Protein AF-A0A7D3WXT7-F1 (afdb_monomer_lite)

Radius of gyration: 30.44 Å; chains: 1; bounding box: 78×45×79 Å

pLDDT: mean 75.41, std 23.09, range [29.83, 97.62]

Secondary structure (DSSP, 8-state):
-EEEEEEEEEEEEEE--HHHHHH-GGGGTT-SEEEEEEEEEEEEEE--S-SSS--SEEEEEEEEEEEEE-SSS-PPPEEEEEEEEEEEEEEETTEEEEEEEEEEEEES-SS--GGG-B-BTTTB--TTS-TT--BSSEEEEEEEEEEE------TTHHHHHHHHT-S-TTSS-----PPP---------S-S---------S--SS------

Foldseek 3Di:
DDKDKDKDKDKDKDAADPVVCVVPCLLVDNDRIWIKIKIKIKIKDDPFPDDPDGQFDKIKIKMKMWIATDDPDGQWTKIKIKIKIKGWDDPDPQKIKIKIKIKIAIGRHPDARNNRQQEELDPNDDPPDHHRDDGHRIDMDMDIDMDGPPDDPPPVVVVVVVVVVPPPPVVVPPDPPDDDDDDDDDDDDDDDDDDDDDDPDDDDDPDDDDDD

Sequence (212 aa):
MQLVSALDLSYHREQISDLIYGLNPDYLLGLQQRQYLEASLITTHNQRNTFAYPLTGQFLQGALTFRQFVGAERSPSYATLRLHYSRYLSLGHGLYYAIGVGAQTRLFAPELAYADARGLGYTVLVRGYDYYVAEGRYSGLVQQGLSLRAWAPPRSVSRLLAILRLIPSRWLCISMLLPMPGSLAAACTGPSRCPISFPTSCWRRWAWAYIL

Structure (mmCIF, N/CA/C/O backbone):
data_AF-A0A7D3WXT7-F1
#
_entry.id   AF-A0A7D3WXT7-F1
#
loop_
_atom_site.group_PDB
_atom_site.id
_atom_site.type_symbol
_atom_site.label_atom_id
_atom_site.label_alt_id
_atom_site.label_comp_id
_atom_site.label_asym_id
_atom_site.label_entity_id
_atom_site.label_seq_id
_atom_site.pdbx_PDB_ins_code
_atom_site.Cartn_x
_atom_site.Cartn_y
_atom_site.Cartn_z
_atom_site.occupancy
_atom_site.B_iso_or_equiv
_atom_site.auth_seq_id
_atom_site.auth_comp_id
_atom_site.auth_asym_id
_atom_site.auth_atom_id
_atom_site.pdbx_PDB_model_num
ATOM 1 N N . MET A 1 1 ? 4.160 12.837 -20.495 1.00 78.00 1 MET A N 1
ATOM 2 C CA . MET A 1 1 ? 4.369 12.569 -19.054 1.00 78.00 1 MET A CA 1
ATOM 3 C C . MET A 1 1 ? 3.055 12.864 -18.363 1.00 78.00 1 MET A C 1
ATOM 5 O O . MET A 1 1 ? 2.476 13.893 -18.681 1.00 78.00 1 MET A O 1
ATOM 9 N N . GLN A 1 2 ? 2.555 11.968 -17.513 1.00 90.12 2 GLN A N 1
ATOM 10 C CA . GLN A 1 2 ? 1.242 12.130 -16.886 1.00 90.12 2 GLN A CA 1
ATOM 11 C C . GLN A 1 2 ? 1.392 12.112 -15.365 1.00 90.12 2 GLN A C 1
ATOM 13 O O . GLN A 1 2 ? 1.914 11.146 -14.806 1.00 90.12 2 GLN A O 1
ATOM 18 N N . LEU A 1 3 ? 0.944 13.184 -14.717 1.00 94.88 3 LEU A N 1
ATOM 19 C CA . LEU A 1 3 ? 0.773 13.264 -13.273 1.00 94.88 3 LEU A CA 1
ATOM 20 C C . LEU A 1 3 ? -0.728 13.348 -13.000 1.00 94.88 3 LEU A C 1
ATOM 22 O O . LEU A 1 3 ? -1.391 14.244 -13.513 1.00 94.88 3 LEU A O 1
ATOM 26 N N . VAL A 1 4 ? -1.255 12.400 -12.235 1.00 96.19 4 VAL A N 1
ATOM 27 C CA . VAL A 1 4 ? -2.664 12.367 -11.834 1.00 96.19 4 VAL A CA 1
ATOM 28 C C . VAL A 1 4 ? -2.724 12.280 -10.326 1.00 96.19 4 VAL A C 1
ATOM 30 O O . VAL A 1 4 ? -2.081 11.409 -9.742 1.00 96.19 4 VAL A O 1
ATOM 33 N N . SER A 1 5 ? -3.526 13.146 -9.722 1.00 96.88 5 SER A N 1
ATOM 34 C CA . SER A 1 5 ? -3.848 13.087 -8.303 1.00 96.88 5 SER A CA 1
ATOM 35 C C . SER A 1 5 ? -5.346 12.862 -8.152 1.00 96.88 5 SER A C 1
ATOM 37 O O . SER A 1 5 ? -6.137 13.531 -8.813 1.00 96.88 5 SER A O 1
ATOM 39 N N . ALA A 1 6 ? -5.725 11.916 -7.303 1.00 96.81 6 ALA A N 1
ATOM 40 C CA . ALA A 1 6 ? -7.107 11.606 -6.973 1.00 96.81 6 ALA A CA 1
ATOM 41 C C . ALA A 1 6 ? -7.291 11.715 -5.461 1.00 96.81 6 ALA A C 1
ATOM 43 O O . ALA A 1 6 ? -6.482 11.178 -4.701 1.00 96.81 6 ALA A O 1
ATOM 44 N N . LEU A 1 7 ? -8.341 12.418 -5.046 1.00 97.62 7 LEU A N 1
ATOM 45 C CA . LEU A 1 7 ? -8.771 12.505 -3.658 1.00 97.62 7 LEU A CA 1
ATOM 46 C C . LEU A 1 7 ? -10.121 11.804 -3.536 1.00 97.62 7 LEU A C 1
ATOM 48 O O . LEU A 1 7 ? -11.060 12.149 -4.248 1.00 97.62 7 LEU A O 1
ATOM 52 N N . ASP A 1 8 ? -10.184 10.823 -2.648 1.00 96.56 8 ASP A N 1
ATOM 53 C CA . ASP A 1 8 ? -11.372 10.042 -2.334 1.00 96.56 8 ASP A CA 1
ATOM 54 C C . ASP A 1 8 ? -11.743 10.252 -0.866 1.00 96.56 8 ASP A C 1
ATOM 56 O O . ASP A 1 8 ? -10.875 10.262 0.011 1.00 96.56 8 ASP A O 1
ATOM 60 N N . LEU A 1 9 ? -13.035 10.444 -0.615 1.00 97.06 9 LEU A N 1
ATOM 61 C CA . LEU A 1 9 ? -13.613 10.518 0.719 1.00 97.06 9 LEU A CA 1
ATOM 62 C C . LEU A 1 9 ? -14.738 9.498 0.783 1.00 97.06 9 LEU A C 1
ATOM 64 O O . LEU A 1 9 ? -15.717 9.593 0.042 1.00 97.06 9 LEU A O 1
ATOM 68 N N .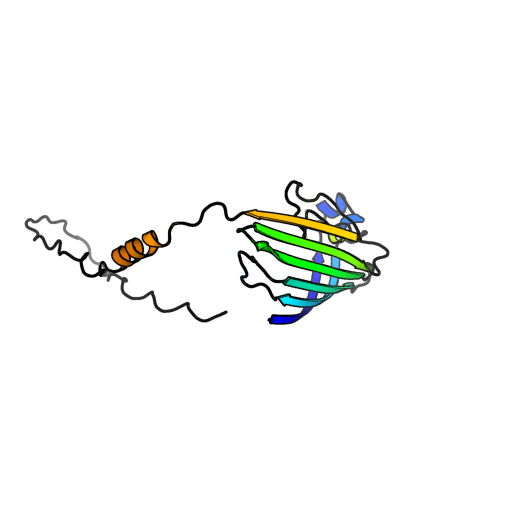 SER A 1 10 ? -14.607 8.544 1.689 1.00 96.00 10 SER A N 1
ATOM 69 C CA . SER A 1 10 ? -15.517 7.417 1.806 1.00 96.00 10 SER A CA 1
ATOM 70 C C . SER A 1 10 ? -15.915 7.191 3.262 1.00 96.00 10 SER A C 1
ATOM 72 O O . SER A 1 10 ? -15.148 7.406 4.199 1.00 96.00 10 SER A O 1
ATOM 74 N N . TYR A 1 11 ? -17.168 6.791 3.468 1.00 95.31 11 TYR A N 1
ATOM 75 C CA . TYR A 1 11 ? -17.687 6.393 4.772 1.00 95.31 11 TYR A CA 1
ATOM 76 C C . TYR A 1 11 ? -17.998 4.904 4.730 1.00 95.31 11 TYR A C 1
ATOM 78 O O . TYR A 1 11 ? -18.743 4.438 3.867 1.00 95.31 11 TYR A O 1
ATOM 86 N N . HIS A 1 12 ? -17.426 4.166 5.671 1.00 93.31 12 HIS A N 1
ATOM 87 C CA . HIS A 1 12 ? -17.543 2.721 5.742 1.00 93.31 12 HIS A CA 1
ATOM 88 C C . HIS A 1 12 ? -18.238 2.302 7.029 1.00 93.31 12 HIS A C 1
ATOM 90 O O . HIS A 1 12 ? -18.004 2.863 8.103 1.00 93.31 12 HIS A O 1
ATOM 96 N N . ARG A 1 13 ? -19.062 1.261 6.912 1.00 92.69 13 ARG A N 1
ATOM 97 C CA . ARG A 1 13 ? -19.648 0.534 8.032 1.00 92.69 13 ARG A CA 1
ATOM 98 C C . ARG A 1 13 ? -19.339 -0.942 7.846 1.00 92.69 13 ARG A C 1
ATOM 100 O O . ARG A 1 13 ? -19.740 -1.537 6.851 1.00 92.69 13 ARG A O 1
ATOM 107 N N . GLU A 1 14 ? -18.615 -1.505 8.797 1.00 91.19 14 GLU A N 1
ATOM 108 C CA . GLU A 1 14 ? -18.218 -2.905 8.819 1.00 91.19 14 GLU A CA 1
ATOM 109 C C . GLU A 1 14 ? -18.944 -3.616 9.958 1.00 91.19 14 GLU A C 1
ATOM 111 O O . GLU A 1 14 ? -19.024 -3.103 11.076 1.00 91.19 14 GLU A O 1
ATOM 116 N N . GLN A 1 15 ? -19.468 -4.802 9.667 1.00 91.62 15 GLN A N 1
ATOM 117 C CA . GLN A 1 15 ? -20.142 -5.665 10.627 1.00 91.62 15 GLN A CA 1
ATOM 118 C C . GLN A 1 15 ? -19.668 -7.097 10.419 1.00 91.62 15 GLN A C 1
ATOM 120 O O . GLN A 1 15 ? -19.528 -7.557 9.284 1.00 91.62 15 GLN A O 1
ATOM 125 N N . ILE A 1 16 ? -19.431 -7.793 11.525 1.00 91.62 16 ILE A N 1
ATOM 126 C CA . ILE A 1 16 ? -18.965 -9.174 11.536 1.00 91.62 16 ILE A CA 1
ATOM 127 C C . ILE A 1 16 ? -20.070 -10.096 12.042 1.00 91.62 16 ILE A C 1
ATOM 129 O O . ILE A 1 16 ? -20.859 -9.741 12.918 1.00 91.62 16 ILE A O 1
ATOM 133 N N . SER A 1 17 ? -20.128 -11.290 11.452 1.00 92.94 17 SER A N 1
ATOM 134 C CA . SER A 1 17 ? -21.026 -12.361 11.881 1.00 92.94 17 SER A CA 1
ATOM 135 C C . SER A 1 17 ? -20.645 -12.888 13.267 1.00 92.94 17 SER A C 1
ATOM 137 O O . SER A 1 17 ? -19.460 -13.036 13.570 1.00 92.94 17 SER A O 1
ATOM 139 N N . ASP A 1 18 ? -21.650 -13.263 14.060 1.00 92.62 18 ASP A N 1
ATOM 140 C CA . ASP A 1 18 ? -21.489 -13.837 15.402 1.00 92.62 18 ASP A CA 1
ATOM 141 C C . ASP A 1 18 ? -20.509 -15.019 15.437 1.00 92.62 18 ASP A C 1
ATOM 143 O O . ASP A 1 18 ? -19.774 -15.188 16.405 1.00 92.62 18 ASP A O 1
ATOM 147 N N . LEU A 1 19 ? -20.436 -15.810 14.358 1.00 93.44 19 LEU A N 1
ATOM 148 C CA . LEU A 1 19 ? -19.521 -16.949 14.265 1.00 93.44 19 LEU A CA 1
ATOM 149 C C . LEU A 1 19 ? -18.049 -16.515 14.276 1.00 93.44 19 LEU A C 1
ATOM 151 O O . LEU A 1 19 ? -17.238 -17.090 14.995 1.00 93.44 19 LEU A O 1
ATOM 155 N N . ILE A 1 20 ? -17.694 -15.495 13.493 1.00 89.88 20 ILE A N 1
ATOM 156 C CA . ILE A 1 20 ? -16.312 -14.999 13.434 1.00 89.88 20 ILE A CA 1
ATOM 157 C C . ILE A 1 20 ? -15.963 -14.294 14.744 1.00 89.88 20 ILE A C 1
ATOM 159 O O . ILE A 1 20 ? -14.861 -14.482 15.246 1.00 89.88 20 ILE A O 1
A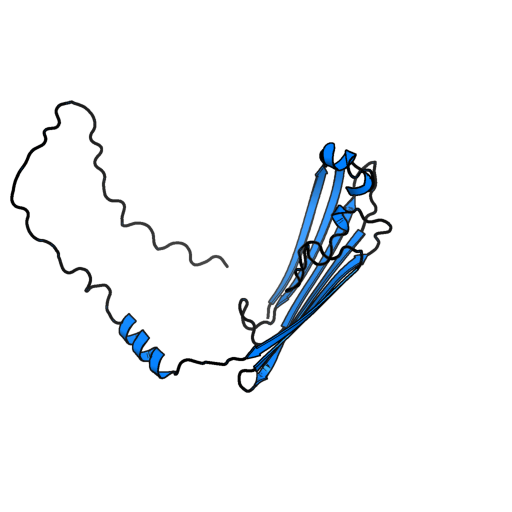TOM 163 N N . TYR A 1 21 ? -16.908 -13.544 15.317 1.00 90.56 21 TYR A N 1
ATOM 164 C CA . TYR A 1 21 ? -16.719 -12.896 16.612 1.00 90.56 21 TYR A CA 1
ATOM 165 C C . TYR A 1 21 ? -16.504 -13.916 17.741 1.00 90.56 21 TYR A C 1
ATOM 167 O O . TYR A 1 21 ? -15.605 -13.746 18.558 1.00 90.56 21 TYR A O 1
ATOM 175 N N . GLY A 1 22 ? -17.266 -15.015 17.745 1.00 91.75 22 GLY A N 1
ATOM 176 C CA . GLY A 1 22 ? -17.099 -16.101 18.712 1.00 91.75 22 GLY A CA 1
ATOM 177 C C . GLY A 1 22 ? -15.787 -16.877 18.552 1.00 91.75 22 GLY A C 1
ATOM 178 O O . GLY A 1 22 ? -15.243 -17.353 19.544 1.00 91.75 22 GLY A O 1
ATOM 179 N N . LEU A 1 23 ? -15.263 -16.998 17.326 1.00 93.69 23 LEU A N 1
ATOM 180 C CA . LEU A 1 23 ? -13.987 -17.673 17.052 1.00 93.69 23 LEU A CA 1
ATOM 181 C C . LEU A 1 23 ? -12.768 -16.784 17.324 1.00 93.69 23 LEU A C 1
ATOM 183 O O . LEU A 1 23 ? -11.743 -17.276 17.790 1.00 93.69 23 LEU A O 1
ATOM 187 N N . ASN A 1 24 ? -12.854 -15.497 16.990 1.00 90.56 24 ASN A N 1
ATOM 188 C CA . ASN A 1 24 ? -11.780 -14.533 17.178 1.00 90.56 24 ASN A CA 1
ATOM 189 C C . ASN A 1 24 ? -12.364 -13.147 17.515 1.00 90.56 24 ASN A C 1
ATOM 191 O O . ASN A 1 24 ? -12.584 -12.335 16.605 1.00 90.56 24 ASN A O 1
ATOM 195 N N . PRO A 1 25 ? -12.593 -12.849 18.807 1.00 86.19 25 PRO A N 1
ATOM 196 C CA . PRO A 1 25 ? -13.116 -11.549 19.224 1.00 86.19 25 PRO A CA 1
ATOM 197 C C . PRO A 1 25 ? -12.141 -10.402 18.906 1.00 86.19 25 PRO A C 1
ATOM 199 O O . PRO A 1 25 ? -12.565 -9.270 18.670 1.00 86.19 25 PRO A O 1
ATOM 202 N N . ASP A 1 26 ? -10.841 -10.687 18.790 1.00 86.31 26 ASP A N 1
ATOM 203 C CA . ASP A 1 26 ? -9.805 -9.696 18.480 1.00 86.31 26 ASP A CA 1
ATOM 204 C C . ASP A 1 26 ? -9.755 -9.309 16.994 1.00 86.31 26 ASP A C 1
ATOM 206 O O . ASP A 1 26 ? -8.997 -8.414 16.603 1.00 86.31 26 ASP A O 1
ATOM 210 N N . TYR A 1 27 ? -10.596 -9.912 16.143 1.00 88.94 27 TYR A N 1
ATOM 211 C CA . TYR A 1 27 ? -10.621 -9.621 14.708 1.00 88.94 27 TYR A CA 1
ATOM 212 C C . TYR A 1 27 ? -10.804 -8.119 14.410 1.00 88.94 27 TYR A C 1
ATOM 214 O O . TYR A 1 27 ? -10.141 -7.591 13.510 1.00 88.94 27 TYR A O 1
ATOM 222 N N . LEU A 1 28 ? -11.648 -7.428 15.193 1.00 88.50 28 LEU A N 1
ATOM 223 C CA . LEU A 1 28 ? -11.795 -5.962 15.213 1.00 88.50 28 LEU A CA 1
ATOM 224 C C . LEU A 1 28 ? -11.476 -5.357 16.587 1.00 88.50 28 LEU A C 1
ATOM 226 O O . LEU A 1 28 ? -12.113 -4.380 16.975 1.00 88.50 28 LEU A O 1
ATOM 230 N N . LEU A 1 29 ? -10.510 -5.913 17.323 1.00 87.31 29 LEU A N 1
ATOM 231 C CA . LEU A 1 29 ? -10.144 -5.430 18.664 1.00 87.31 29 LEU A CA 1
ATOM 232 C C . LEU A 1 29 ? -11.330 -5.473 19.653 1.00 87.31 29 LEU A C 1
ATOM 234 O O . LEU A 1 29 ? -11.604 -4.496 20.344 1.00 87.31 29 LEU A O 1
ATOM 238 N N . GLY A 1 30 ? -12.082 -6.580 19.676 1.00 85.75 30 GLY A N 1
ATOM 239 C CA . GLY A 1 30 ? -13.217 -6.780 20.585 1.00 85.75 30 GLY A CA 1
ATOM 240 C C . GLY A 1 30 ? -14.564 -6.263 20.070 1.00 85.75 30 GLY A C 1
ATOM 241 O O . GLY A 1 30 ? -15.586 -6.495 20.715 1.00 85.75 30 GLY A O 1
ATOM 242 N N . LEU A 1 31 ? -14.592 -5.620 18.896 1.00 87.12 31 LEU A N 1
ATOM 243 C CA . LEU A 1 31 ? -15.802 -5.042 18.308 1.00 87.12 31 LEU A CA 1
ATOM 244 C C . LEU A 1 31 ? -16.499 -6.000 17.339 1.00 87.12 31 LEU A C 1
ATOM 246 O O . LEU A 1 31 ? -15.866 -6.659 16.518 1.00 87.12 31 LEU A O 1
ATOM 250 N N . GLN A 1 32 ? -17.829 -6.005 17.354 1.00 89.12 32 GLN A N 1
ATOM 251 C CA . GLN A 1 32 ? -18.616 -6.716 16.340 1.00 89.12 32 GLN A CA 1
ATOM 252 C C . GLN A 1 32 ? -18.977 -5.825 15.139 1.00 89.12 32 GLN A C 1
ATOM 254 O O . GLN A 1 32 ? -19.171 -6.303 14.017 1.00 89.12 32 GLN A O 1
ATOM 259 N N . GLN A 1 33 ? -19.050 -4.515 15.365 1.00 90.25 33 GLN A N 1
ATOM 260 C CA . GLN A 1 33 ? -19.349 -3.514 14.350 1.00 90.25 33 GLN A CA 1
ATOM 261 C C . GLN A 1 33 ? -18.442 -2.302 14.525 1.00 90.25 33 GLN A C 1
ATOM 263 O O . GLN A 1 33 ? -18.142 -1.892 15.644 1.00 90.25 33 GLN A O 1
ATOM 268 N N . ARG A 1 34 ? -18.033 -1.697 13.412 1.00 90.81 34 ARG A N 1
ATOM 269 C CA . ARG A 1 34 ? -17.290 -0.438 13.418 1.00 90.81 34 ARG A CA 1
ATOM 270 C C . ARG A 1 34 ? -17.656 0.406 12.214 1.00 90.81 34 ARG A C 1
ATOM 272 O O . ARG A 1 34 ? -18.032 -0.097 11.159 1.00 90.81 34 ARG A O 1
ATOM 279 N N . GLN A 1 35 ? -17.521 1.709 12.366 1.00 92.81 35 GLN A N 1
ATOM 280 C CA . GLN A 1 35 ? -17.746 2.659 11.288 1.00 92.81 35 GLN A CA 1
ATOM 281 C C . GLN A 1 35 ? -16.613 3.676 11.282 1.00 92.81 35 GLN A C 1
ATOM 283 O O . GLN A 1 35 ? -16.107 4.073 12.336 1.00 92.81 35 GLN A O 1
ATOM 288 N N . TYR A 1 36 ? -16.188 4.077 10.094 1.00 92.12 36 TYR A N 1
ATOM 289 C CA . TYR A 1 36 ? -15.074 4.995 9.938 1.00 92.12 36 TYR A CA 1
ATOM 290 C C . TYR A 1 36 ? -15.212 5.838 8.681 1.00 92.12 36 TYR A C 1
ATOM 292 O O . TYR A 1 36 ? -15.828 5.442 7.693 1.00 92.12 36 TYR A O 1
ATOM 300 N N . LEU A 1 37 ? -14.611 7.017 8.743 1.00 94.88 37 LEU A N 1
ATOM 301 C CA . LEU A 1 37 ? -14.360 7.871 7.597 1.00 94.88 37 LEU A CA 1
ATOM 302 C C . LEU A 1 37 ? -12.954 7.583 7.082 1.00 94.88 37 LEU A C 1
ATOM 304 O O . LEU A 1 37 ? -12.002 7.498 7.861 1.00 94.88 37 LEU A O 1
ATOM 308 N N . GLU A 1 38 ? -12.833 7.427 5.775 1.00 95.12 38 GLU A N 1
ATOM 309 C CA . GLU A 1 38 ? -11.577 7.218 5.081 1.00 95.12 38 GLU A CA 1
ATOM 310 C C . GLU A 1 38 ? -11.351 8.352 4.082 1.00 95.12 38 GLU A C 1
ATOM 312 O O . GLU A 1 38 ? -12.223 8.693 3.288 1.00 95.12 38 GLU A O 1
ATOM 317 N N . ALA A 1 39 ? -10.168 8.955 4.148 1.00 96.94 39 ALA A N 1
ATOM 318 C CA . ALA A 1 39 ? -9.715 9.966 3.211 1.00 96.94 39 ALA A CA 1
ATOM 319 C C . ALA A 1 39 ? -8.453 9.466 2.516 1.00 96.94 39 ALA A C 1
ATOM 321 O O . ALA A 1 39 ? -7.422 9.281 3.161 1.00 96.94 39 ALA A O 1
ATOM 322 N N . SER A 1 40 ? -8.525 9.250 1.209 1.00 97.00 40 SER A N 1
ATOM 323 C CA . SER A 1 40 ? -7.433 8.697 0.412 1.00 97.00 40 SER A CA 1
ATOM 324 C C . SER A 1 40 ? -6.954 9.699 -0.630 1.00 97.00 40 SER A C 1
ATOM 326 O O . SER A 1 40 ? -7.711 10.126 -1.493 1.00 97.00 40 SER A O 1
ATOM 328 N N . LEU A 1 41 ? -5.669 10.045 -0.583 1.00 97.56 41 LEU A N 1
ATOM 329 C CA . LEU A 1 41 ? -4.982 10.842 -1.594 1.00 97.56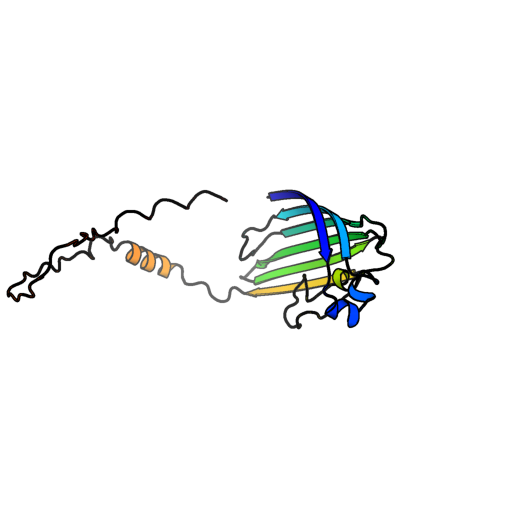 41 LEU A CA 1
ATOM 330 C C . LEU A 1 41 ? -4.009 9.947 -2.358 1.00 97.56 41 LEU A C 1
ATOM 332 O O . LEU A 1 41 ? -3.034 9.456 -1.790 1.00 97.56 41 LEU A O 1
ATOM 336 N N . ILE A 1 42 ? -4.252 9.755 -3.651 1.00 97.19 42 ILE A N 1
ATOM 337 C CA . ILE A 1 42 ? -3.425 8.921 -4.524 1.00 97.19 42 ILE A CA 1
ATOM 338 C C . ILE A 1 42 ? -2.813 9.797 -5.609 1.00 97.19 42 ILE A C 1
ATOM 340 O O . ILE A 1 42 ? -3.525 10.371 -6.426 1.00 97.19 42 ILE A O 1
ATOM 344 N N . THR A 1 43 ? -1.487 9.836 -5.664 1.00 97.25 43 THR A N 1
ATOM 345 C CA . THR A 1 43 ? -0.722 10.544 -6.690 1.00 97.25 43 THR A CA 1
ATOM 346 C C . THR A 1 43 ? 0.026 9.533 -7.540 1.00 97.25 43 THR A C 1
ATOM 348 O O . THR A 1 43 ? 0.842 8.758 -7.044 1.00 97.25 43 THR A O 1
ATOM 351 N N . THR A 1 44 ? -0.232 9.549 -8.842 1.00 96.62 44 THR A N 1
ATOM 352 C CA . THR A 1 44 ? 0.397 8.668 -9.822 1.00 96.62 44 THR A CA 1
ATOM 353 C C . THR A 1 44 ? 1.160 9.495 -10.843 1.00 96.62 44 THR A C 1
ATOM 355 O O . THR A 1 44 ? 0.586 10.296 -11.576 1.00 96.62 44 THR A O 1
ATOM 358 N N . HIS A 1 45 ? 2.462 9.260 -10.923 1.00 95.81 45 HIS A N 1
ATOM 359 C CA . HIS A 1 45 ? 3.354 9.855 -11.898 1.00 95.81 45 HIS A CA 1
ATOM 360 C C . HIS A 1 45 ? 3.863 8.774 -12.852 1.00 95.81 45 HIS A C 1
ATOM 362 O O . HIS A 1 45 ? 4.697 7.932 -12.504 1.00 95.81 45 HIS A O 1
ATOM 368 N N . ASN A 1 46 ? 3.336 8.787 -14.074 1.00 94.69 46 ASN A N 1
ATOM 369 C CA . ASN A 1 46 ? 3.642 7.799 -15.094 1.00 94.69 46 ASN A CA 1
ATOM 370 C C . ASN A 1 46 ? 4.466 8.420 -16.228 1.00 94.69 46 ASN A C 1
ATOM 372 O O . ASN A 1 46 ? 4.011 9.301 -16.965 1.00 94.69 46 ASN A O 1
ATOM 376 N N . GLN A 1 47 ? 5.688 7.919 -16.375 1.00 93.25 47 GLN A N 1
ATOM 377 C CA . GLN A 1 47 ? 6.603 8.242 -17.467 1.00 93.25 47 GLN A CA 1
ATOM 378 C C . GLN A 1 47 ? 7.029 6.982 -18.235 1.00 93.25 47 GLN A C 1
ATOM 380 O O . GLN A 1 47 ? 8.079 6.969 -18.877 1.00 93.25 47 GLN A O 1
ATOM 385 N N . ARG A 1 48 ? 6.257 5.894 -18.140 1.00 90.25 48 ARG A N 1
ATOM 386 C CA . ARG A 1 48 ? 6.497 4.678 -18.923 1.00 90.25 48 ARG A CA 1
ATOM 387 C C . ARG A 1 48 ? 6.155 4.916 -20.390 1.00 90.25 48 ARG A C 1
ATOM 389 O O . ARG A 1 48 ? 5.227 5.658 -20.701 1.00 90.25 48 ARG A O 1
ATOM 396 N N . ASN A 1 49 ? 6.885 4.249 -21.280 1.00 85.62 49 ASN A N 1
ATOM 397 C CA . ASN A 1 49 ? 6.634 4.313 -22.719 1.00 85.62 49 ASN A CA 1
ATOM 398 C C . ASN A 1 49 ? 5.333 3.601 -23.133 1.00 85.62 49 ASN A C 1
ATOM 400 O O . ASN A 1 49 ? 4.620 4.076 -24.010 1.00 85.62 49 ASN A O 1
ATOM 404 N N . THR A 1 50 ? 5.019 2.467 -22.503 1.00 83.50 50 THR A N 1
ATOM 405 C CA . THR A 1 50 ? 3.793 1.695 -22.725 1.00 83.50 50 THR A CA 1
ATOM 406 C C . THR A 1 50 ? 3.262 1.157 -21.399 1.00 83.50 50 THR A C 1
ATOM 408 O O . THR A 1 50 ? 4.024 0.930 -20.457 1.00 83.50 50 THR A O 1
ATOM 411 N N . PHE A 1 51 ? 1.946 0.958 -21.313 1.00 79.44 51 PHE A N 1
ATOM 412 C CA . PHE A 1 51 ? 1.296 0.484 -20.089 1.00 79.44 51 PHE A CA 1
ATOM 413 C C . PHE A 1 51 ? 1.505 -1.014 -19.842 1.00 79.44 51 PHE A C 1
ATOM 415 O O . PHE A 1 51 ? 1.780 -1.407 -18.712 1.00 79.44 51 PHE A O 1
ATOM 422 N N . ALA A 1 52 ? 1.380 -1.836 -20.890 1.00 80.38 52 ALA A N 1
ATOM 423 C CA . ALA A 1 52 ? 1.357 -3.295 -20.766 1.00 80.38 52 ALA A CA 1
ATOM 424 C C . ALA A 1 52 ? 2.753 -3.937 -20.711 1.00 80.38 52 ALA A C 1
ATOM 426 O O . ALA A 1 52 ? 2.927 -4.952 -20.043 1.00 80.38 52 ALA A O 1
ATOM 427 N N . TYR A 1 53 ? 3.746 -3.365 -21.402 1.00 82.00 53 TYR A N 1
ATOM 428 C CA . TYR A 1 53 ? 5.102 -3.918 -21.438 1.00 82.00 53 TYR A CA 1
ATOM 429 C C . TYR A 1 53 ? 6.159 -2.804 -21.451 1.00 82.00 53 TYR A C 1
ATOM 431 O O . TYR A 1 53 ? 6.798 -2.544 -22.477 1.00 82.00 53 TYR A O 1
ATOM 439 N N . PRO A 1 54 ? 6.313 -2.082 -20.328 1.00 83.25 54 PRO A N 1
ATOM 440 C CA . PRO A 1 54 ? 7.246 -0.973 -20.243 1.00 83.25 54 PRO A CA 1
ATOM 441 C C . PRO A 1 54 ? 8.685 -1.457 -20.444 1.00 83.25 54 PRO A C 1
ATOM 443 O O . PRO A 1 54 ? 9.219 -2.226 -19.652 1.00 83.25 54 PRO A O 1
ATOM 446 N N . LEU A 1 55 ? 9.316 -0.984 -21.517 1.00 85.44 55 LEU A N 1
ATOM 447 C CA . LEU A 1 55 ? 10.721 -1.283 -21.822 1.00 85.44 55 LEU A CA 1
ATOM 448 C C . LEU A 1 55 ? 11.655 -0.223 -21.237 1.00 85.44 55 LEU A C 1
ATOM 450 O O . LEU A 1 55 ? 12.801 -0.507 -20.896 1.00 85.44 55 LEU A O 1
ATOM 454 N N . THR A 1 56 ? 11.166 1.012 -21.147 1.00 90.19 56 THR A N 1
ATOM 455 C CA . THR A 1 56 ? 11.911 2.165 -20.651 1.00 90.19 56 THR A CA 1
ATOM 456 C C . THR A 1 56 ? 10.985 3.126 -19.915 1.00 90.19 56 THR A C 1
ATOM 458 O O . THR A 1 56 ? 9.779 3.203 -20.176 1.00 90.19 56 THR A O 1
ATOM 461 N N . GLY A 1 57 ? 11.575 3.878 -18.987 1.00 93.00 57 GLY A N 1
ATOM 462 C CA . GLY A 1 57 ? 10.901 4.940 -18.248 1.00 93.00 57 GLY A CA 1
ATOM 463 C C . GLY A 1 57 ? 10.768 4.632 -16.764 1.00 93.00 57 GLY A C 1
ATOM 464 O O . GLY A 1 57 ? 11.456 3.769 -16.216 1.00 93.00 57 GLY A O 1
ATOM 465 N N . GLN A 1 58 ? 9.888 5.377 -16.102 1.00 94.56 58 GLN A N 1
ATOM 466 C CA . GLN A 1 58 ? 9.650 5.254 -14.668 1.00 94.56 58 GLN A CA 1
ATOM 467 C C . GLN A 1 58 ? 8.174 5.387 -14.325 1.00 94.56 58 GLN A C 1
ATOM 469 O O . GLN A 1 58 ? 7.405 6.044 -15.029 1.00 94.56 58 GLN A O 1
ATOM 474 N N . PHE A 1 59 ? 7.793 4.767 -13.221 1.00 95.19 59 PHE A N 1
ATOM 475 C CA . PHE A 1 59 ? 6.462 4.860 -12.656 1.00 95.19 59 PHE A CA 1
ATOM 476 C C . PHE A 1 59 ? 6.575 5.010 -11.150 1.00 95.19 59 PHE A C 1
ATOM 478 O O . PHE A 1 59 ? 7.196 4.180 -10.490 1.00 95.19 59 PHE A O 1
ATOM 485 N N . LEU A 1 60 ? 5.969 6.068 -10.630 1.00 95.88 60 LEU A N 1
ATOM 486 C CA . LEU A 1 60 ? 5.866 6.341 -9.210 1.00 95.88 60 LEU A CA 1
ATOM 487 C C . LEU A 1 60 ? 4.389 6.469 -8.857 1.00 95.88 60 LEU A C 1
ATOM 489 O O . LEU A 1 60 ? 3.648 7.189 -9.522 1.00 95.88 60 LEU A O 1
ATOM 493 N N . GLN A 1 61 ? 3.974 5.796 -7.799 1.00 96.12 61 GLN A N 1
ATOM 494 C CA . GLN A 1 61 ? 2.658 5.941 -7.213 1.00 96.12 61 GLN A CA 1
ATOM 495 C C . GLN A 1 61 ? 2.811 6.063 -5.703 1.00 96.12 61 GLN A C 1
ATOM 497 O O . GLN A 1 61 ? 3.466 5.239 -5.069 1.00 96.12 61 GLN A O 1
ATOM 502 N N . GLY A 1 62 ? 2.214 7.104 -5.141 1.00 96.75 62 GLY A N 1
ATOM 503 C CA . GLY A 1 62 ? 2.076 7.279 -3.706 1.00 96.75 62 GLY A CA 1
ATOM 504 C C . GLY A 1 62 ? 0.605 7.335 -3.338 1.00 96.75 62 GLY A C 1
ATOM 505 O O . GLY A 1 62 ? -0.175 7.979 -4.033 1.00 96.75 62 GLY A O 1
ATOM 506 N N . ALA A 1 63 ? 0.230 6.661 -2.260 1.00 96.44 63 ALA A N 1
ATOM 507 C CA . ALA A 1 63 ? -1.101 6.737 -1.684 1.00 96.44 63 ALA A CA 1
ATOM 508 C C . ALA A 1 63 ? -0.989 7.015 -0.186 1.00 96.44 63 ALA A C 1
ATOM 510 O O . ALA A 1 63 ? -0.280 6.305 0.528 1.00 96.44 63 ALA A O 1
ATOM 511 N N . LEU A 1 64 ? -1.691 8.043 0.274 1.00 96.88 64 LEU A N 1
ATOM 512 C CA . LEU A 1 64 ? -1.849 8.371 1.680 1.00 96.88 64 LEU A CA 1
ATOM 513 C C . LEU A 1 64 ? -3.323 8.231 2.040 1.00 96.88 64 LEU A C 1
ATOM 515 O O . LEU A 1 64 ? -4.157 8.967 1.524 1.00 96.88 64 LEU A O 1
ATOM 519 N N . THR A 1 65 ? -3.626 7.297 2.929 1.00 95.69 65 THR A N 1
ATOM 520 C CA . THR A 1 65 ? -4.986 7.011 3.383 1.00 95.69 65 THR A CA 1
ATOM 521 C C . THR A 1 65 ? -5.088 7.305 4.868 1.00 95.69 65 THR A C 1
ATOM 523 O O . THR A 1 65 ? -4.395 6.678 5.662 1.00 95.69 65 THR A O 1
ATOM 526 N N . PHE A 1 66 ? -5.944 8.235 5.263 1.00 95.50 66 PHE A N 1
ATOM 527 C CA . PHE A 1 66 ? -6.248 8.529 6.656 1.00 95.50 66 PHE A CA 1
ATOM 528 C C . PHE A 1 66 ? -7.579 7.890 7.036 1.00 95.50 66 PHE A C 1
ATOM 530 O O . PHE A 1 66 ? -8.583 8.119 6.364 1.00 95.50 66 PHE A O 1
ATOM 537 N N . ARG A 1 67 ? -7.591 7.097 8.109 1.00 93.25 67 ARG A N 1
ATOM 538 C CA . ARG A 1 67 ? -8.792 6.422 8.601 1.00 93.25 67 ARG A CA 1
ATOM 539 C C . ARG A 1 67 ? -9.127 6.898 10.008 1.00 93.25 67 ARG A C 1
ATOM 541 O O . ARG A 1 67 ? -8.316 6.765 10.926 1.00 93.25 67 ARG A O 1
ATOM 548 N N . GLN A 1 68 ? -10.340 7.412 10.177 1.00 92.12 68 GLN A N 1
ATOM 549 C CA . GLN A 1 68 ? -10.862 7.904 11.445 1.00 92.12 68 GLN A CA 1
ATOM 550 C C . GLN A 1 68 ? -12.134 7.153 11.834 1.00 92.12 68 GLN A C 1
ATOM 552 O O . GLN A 1 68 ? -13.159 7.258 11.165 1.00 92.12 68 GLN A O 1
ATOM 557 N N . PHE A 1 69 ? -12.076 6.419 12.942 1.00 89.81 69 PHE A N 1
ATOM 558 C CA . PHE A 1 69 ? -13.222 5.691 13.479 1.00 89.81 69 PHE A CA 1
ATOM 559 C C . PHE A 1 69 ? -14.192 6.636 14.195 1.00 89.81 69 PHE A C 1
ATOM 561 O O . PHE A 1 69 ? -13.781 7.555 14.906 1.00 89.81 69 PHE A O 1
ATOM 568 N N . VAL A 1 70 ? -15.491 6.417 13.988 1.00 85.62 70 VAL A N 1
ATOM 569 C CA . VAL A 1 70 ? -16.575 7.245 14.530 1.00 85.62 70 VAL A CA 1
ATOM 570 C C . VAL A 1 70 ? -17.473 6.356 15.390 1.00 85.62 70 VAL A C 1
ATOM 572 O O . VAL A 1 70 ? -18.004 5.371 14.900 1.00 85.62 70 VAL A O 1
ATOM 575 N N . GLY A 1 71 ? -17.689 6.668 16.667 1.00 76.94 71 GLY A N 1
ATOM 576 C CA . GLY A 1 71 ? -18.564 5.860 17.528 1.00 76.94 71 GLY A CA 1
ATOM 577 C C . GLY A 1 71 ? -18.162 5.851 18.999 1.00 76.94 71 GLY A C 1
ATOM 578 O O . GLY A 1 71 ? -17.166 6.470 19.382 1.00 76.94 71 GLY A O 1
ATOM 579 N N . ALA A 1 72 ? -18.978 5.168 19.809 1.00 61.00 72 ALA A N 1
ATOM 580 C CA . ALA A 1 72 ? -18.758 4.983 21.245 1.00 61.00 72 ALA A CA 1
ATOM 581 C C . ALA A 1 72 ? -17.574 4.044 21.532 1.00 61.00 72 ALA A C 1
ATOM 583 O O . ALA A 1 72 ? -16.828 4.274 22.478 1.00 61.00 72 ALA A O 1
ATOM 584 N N . GLU A 1 73 ? -17.352 3.055 20.666 1.00 64.19 73 GLU A N 1
ATOM 585 C CA . GLU A 1 73 ? -16.228 2.126 20.759 1.00 64.19 73 GLU A CA 1
ATOM 586 C C . GLU A 1 73 ? -15.147 2.546 19.754 1.00 64.19 73 GLU A C 1
ATOM 588 O O . GLU A 1 73 ? -15.289 2.393 18.538 1.00 64.19 73 GLU A O 1
ATOM 593 N N . ARG A 1 74 ? -14.109 3.225 20.256 1.00 65.38 74 ARG A N 1
ATOM 594 C CA . ARG A 1 74 ? -13.103 3.899 19.426 1.00 65.38 74 ARG A CA 1
ATOM 595 C C . ARG A 1 74 ? -11.908 2.987 19.182 1.00 65.38 74 ARG A C 1
ATOM 597 O O . ARG A 1 74 ? -10.980 2.964 19.983 1.00 65.38 74 ARG A O 1
ATOM 604 N N . SER A 1 75 ? -11.884 2.312 18.035 1.00 78.69 75 SER A N 1
ATOM 605 C CA . SER A 1 75 ? -10.612 1.834 17.485 1.00 78.69 75 SER A CA 1
ATOM 606 C C . SER A 1 75 ? -9.688 3.033 17.210 1.00 78.69 75 SER A C 1
ATOM 608 O O . SER A 1 75 ? -10.171 4.110 16.833 1.00 78.69 75 SER A O 1
ATOM 610 N N . PRO A 1 76 ? -8.367 2.886 17.386 1.00 84.94 76 PRO A N 1
ATOM 611 C CA . PRO A 1 76 ? -7.437 3.978 17.144 1.00 84.94 76 PRO A CA 1
ATOM 612 C C . PRO A 1 76 ? -7.431 4.373 15.664 1.00 84.94 76 PRO A C 1
ATOM 614 O O . PRO A 1 76 ? -7.420 3.521 14.775 1.00 84.94 76 PRO A O 1
ATOM 617 N N . SER A 1 77 ? -7.434 5.678 15.389 1.00 90.06 77 SER A N 1
ATOM 618 C CA . SER A 1 77 ? -7.232 6.192 14.034 1.00 90.06 77 SER A CA 1
ATOM 619 C C . SER A 1 77 ? -5.802 5.935 13.573 1.00 90.06 77 SER A C 1
ATOM 621 O O . SER A 1 77 ? -4.875 5.889 14.376 1.00 90.06 77 SER A O 1
ATOM 623 N N . TYR A 1 78 ? -5.612 5.782 12.267 1.00 92.50 78 TYR A N 1
ATOM 624 C CA . TYR A 1 78 ? -4.282 5.591 11.700 1.00 92.50 78 TYR A CA 1
ATOM 625 C C . TYR A 1 78 ? -4.199 6.116 10.270 1.00 92.50 78 TYR A C 1
ATOM 627 O O . TYR A 1 78 ? -5.202 6.260 9.567 1.00 92.50 78 TYR A O 1
ATOM 635 N N . ALA A 1 79 ? -2.972 6.380 9.826 1.00 94.12 79 ALA A N 1
ATOM 636 C CA . ALA A 1 79 ? -2.682 6.759 8.452 1.00 94.12 79 ALA A CA 1
ATOM 637 C C . ALA A 1 79 ? -1.873 5.655 7.768 1.00 94.12 79 ALA A C 1
ATOM 639 O O . ALA A 1 79 ? -0.852 5.217 8.282 1.00 94.12 79 ALA A O 1
ATOM 640 N N . THR A 1 80 ? -2.298 5.206 6.595 1.00 93.94 80 THR A N 1
ATOM 641 C CA . THR A 1 80 ? -1.552 4.254 5.772 1.00 93.94 80 THR A CA 1
ATOM 642 C C . THR A 1 80 ? -0.850 5.001 4.653 1.00 93.94 80 THR A C 1
ATOM 644 O O . THR A 1 80 ? -1.499 5.627 3.819 1.00 93.94 80 THR A O 1
ATOM 647 N N . LEU A 1 81 ? 0.473 4.903 4.608 1.00 94.94 81 LEU A N 1
ATOM 648 C CA . LEU A 1 81 ? 1.280 5.377 3.493 1.00 94.94 81 LEU A CA 1
ATOM 649 C C . LEU A 1 81 ? 1.708 4.172 2.657 1.00 94.94 81 LEU A C 1
ATOM 651 O O . LEU A 1 81 ? 2.337 3.244 3.169 1.00 94.94 81 LEU A O 1
ATOM 655 N N . ARG A 1 82 ? 1.385 4.198 1.366 1.00 94.38 82 ARG A N 1
ATOM 656 C CA . ARG A 1 82 ? 1.855 3.236 0.369 1.00 94.38 82 ARG A CA 1
ATOM 657 C C . ARG A 1 82 ? 2.671 3.964 -0.681 1.00 94.38 82 ARG A C 1
ATOM 659 O O . ARG A 1 82 ? 2.237 4.979 -1.217 1.00 94.38 82 ARG A O 1
ATOM 666 N N . LEU A 1 83 ? 3.837 3.423 -0.993 1.00 95.06 83 LEU A N 1
ATOM 667 C CA . LEU A 1 83 ? 4.719 3.924 -2.033 1.00 95.06 83 LEU A CA 1
ATOM 668 C C . LEU A 1 83 ? 5.078 2.778 -2.963 1.00 95.06 83 LEU A C 1
ATOM 670 O O . LEU A 1 83 ? 5.443 1.694 -2.518 1.00 95.06 83 LEU A O 1
ATOM 674 N N . HIS A 1 84 ? 4.989 3.028 -4.258 1.00 94.88 84 HIS A N 1
ATOM 675 C CA . HIS A 1 84 ? 5.400 2.093 -5.284 1.00 94.88 84 HIS A CA 1
ATOM 676 C C . HIS A 1 84 ? 6.199 2.835 -6.347 1.00 94.88 84 HIS A C 1
ATOM 678 O O . HIS A 1 84 ? 5.696 3.741 -7.010 1.00 94.88 84 HIS A O 1
ATOM 684 N N . TYR A 1 85 ? 7.443 2.427 -6.537 1.00 95.81 85 TYR A N 1
ATOM 685 C CA . TYR A 1 85 ? 8.340 2.971 -7.539 1.00 95.81 85 TYR A CA 1
ATOM 686 C C . TYR A 1 85 ? 8.850 1.851 -8.433 1.00 95.81 85 TYR A C 1
ATOM 688 O O . TYR A 1 85 ? 9.266 0.808 -7.950 1.00 95.81 85 TYR A O 1
ATOM 696 N N . SER A 1 86 ? 8.851 2.061 -9.744 1.00 95.25 86 SER A N 1
ATOM 697 C CA . SER A 1 86 ? 9.468 1.135 -10.690 1.00 95.25 86 SER A CA 1
ATOM 698 C C . SER A 1 86 ? 10.218 1.882 -11.780 1.00 95.25 86 SER A C 1
ATOM 700 O O . SER A 1 86 ? 9.757 2.908 -12.289 1.00 95.25 86 SER A O 1
ATOM 702 N N . ARG A 1 87 ? 11.385 1.355 -12.138 1.00 95.25 87 ARG A N 1
ATOM 703 C CA . ARG A 1 87 ? 12.292 1.906 -13.139 1.00 95.25 87 ARG A CA 1
ATOM 704 C C . ARG A 1 87 ? 12.639 0.825 -14.154 1.00 95.25 87 ARG A C 1
ATOM 706 O O . ARG A 1 87 ? 12.975 -0.297 -13.784 1.00 95.25 87 ARG A O 1
ATOM 713 N N . TYR A 1 88 ? 12.582 1.201 -15.427 1.00 94.31 88 TYR A N 1
ATOM 714 C CA . TYR A 1 88 ? 12.844 0.323 -16.562 1.00 94.31 88 TYR A CA 1
ATOM 715 C C . TYR A 1 88 ? 14.014 0.886 -17.364 1.00 94.31 88 TYR A C 1
ATOM 717 O O . TYR A 1 88 ? 13.984 2.041 -17.807 1.00 94.31 88 TYR A O 1
ATOM 725 N N . LEU A 1 89 ? 15.054 0.074 -17.515 1.00 93.88 89 LEU A N 1
ATOM 726 C CA . LEU A 1 89 ? 16.323 0.429 -18.134 1.00 93.88 89 LEU A CA 1
ATOM 727 C C . LEU A 1 89 ? 16.584 -0.498 -19.324 1.00 93.88 89 LEU A C 1
ATOM 729 O O . LEU A 1 89 ? 16.462 -1.716 -19.220 1.00 93.88 89 LEU A O 1
ATOM 733 N N . SER A 1 90 ? 16.983 0.087 -20.451 1.00 92.62 90 SER A N 1
ATOM 734 C CA . SER A 1 90 ? 17.479 -0.661 -21.607 1.00 92.62 90 SER A CA 1
ATOM 735 C C . SER A 1 90 ? 18.998 -0.741 -21.510 1.00 92.62 90 SER A C 1
ATOM 737 O O . SER A 1 90 ? 19.665 0.282 -21.642 1.00 92.62 90 SER A O 1
ATOM 739 N N . LEU A 1 91 ? 19.539 -1.944 -21.313 1.00 90.38 91 LEU A N 1
ATOM 740 C CA . LEU A 1 91 ? 20.988 -2.197 -21.264 1.00 90.38 91 LEU A CA 1
ATOM 741 C C . LEU A 1 91 ? 21.616 -2.310 -22.666 1.00 90.38 91 LEU A C 1
ATOM 743 O O . LEU A 1 91 ? 22.827 -2.456 -22.801 1.00 90.38 91 LEU A O 1
ATOM 747 N N . GLY A 1 92 ? 20.797 -2.237 -23.720 1.00 86.19 92 GLY A N 1
ATOM 748 C CA . GLY A 1 92 ? 21.228 -2.461 -25.100 1.00 86.19 92 GLY A CA 1
ATOM 749 C C . GLY A 1 92 ? 21.178 -3.941 -25.484 1.00 86.19 92 GLY A C 1
ATOM 750 O O . GLY A 1 92 ? 20.865 -4.797 -24.663 1.00 86.19 92 GLY A O 1
ATOM 751 N N . HIS A 1 93 ? 21.420 -4.246 -26.763 1.00 86.25 93 HIS A N 1
ATOM 752 C CA . HIS A 1 93 ? 21.448 -5.625 -27.288 1.00 86.25 93 HIS A CA 1
ATOM 753 C C . HIS A 1 93 ? 20.161 -6.440 -27.032 1.00 86.25 93 HIS A C 1
ATOM 755 O O . HIS A 1 93 ? 20.188 -7.663 -26.951 1.00 86.25 93 HIS A O 1
ATOM 761 N N . GLY A 1 94 ? 19.013 -5.765 -26.890 1.00 88.19 94 GLY A N 1
ATOM 762 C CA . GLY A 1 94 ? 17.737 -6.418 -26.582 1.00 88.19 94 GLY A CA 1
ATOM 763 C C . GLY A 1 94 ? 17.583 -6.872 -25.125 1.00 88.19 94 GLY A C 1
ATOM 764 O O . GLY A 1 94 ? 16.637 -7.605 -24.839 1.00 88.19 94 GLY A O 1
ATOM 765 N N . LEU A 1 95 ? 18.469 -6.444 -24.220 1.00 91.75 95 LEU A N 1
ATOM 766 C CA . LEU A 1 95 ? 18.366 -6.663 -22.778 1.00 91.75 95 LEU A CA 1
ATOM 767 C C . LEU A 1 95 ? 17.658 -5.492 -22.091 1.00 91.75 95 LEU A C 1
ATOM 769 O O . LEU A 1 95 ? 18.024 -4.323 -22.254 1.00 91.75 95 LEU A O 1
ATOM 773 N N . TYR A 1 96 ? 16.673 -5.830 -21.268 1.00 93.19 96 TYR A N 1
ATOM 774 C CA . TYR A 1 96 ? 15.892 -4.891 -20.478 1.00 93.19 96 TYR A CA 1
ATOM 775 C C . TYR A 1 96 ? 15.926 -5.311 -19.018 1.00 93.19 96 TYR A C 1
ATOM 777 O O . TYR A 1 96 ? 15.711 -6.478 -18.694 1.00 93.19 96 TYR A O 1
ATOM 785 N N . TYR A 1 97 ? 16.173 -4.348 -18.143 1.00 94.88 97 TYR A N 1
ATOM 786 C CA . TYR A 1 97 ? 16.178 -4.550 -16.706 1.00 94.88 97 TYR A CA 1
ATOM 787 C C . TYR A 1 97 ? 15.098 -3.698 -16.061 1.00 94.88 97 TYR A C 1
ATOM 789 O O . TYR A 1 97 ? 14.960 -2.507 -16.348 1.00 94.88 97 TYR A O 1
ATOM 797 N N . ALA A 1 98 ? 14.325 -4.330 -15.192 1.00 94.19 98 ALA A N 1
ATOM 798 C CA . ALA A 1 98 ? 13.269 -3.716 -14.420 1.00 94.19 98 ALA A CA 1
ATOM 799 C C . ALA A 1 98 ? 13.601 -3.863 -12.939 1.00 94.19 98 ALA A C 1
ATOM 801 O O . ALA A 1 98 ? 13.916 -4.956 -12.468 1.00 94.19 98 ALA A O 1
ATOM 802 N N . ILE A 1 99 ? 13.489 -2.763 -12.205 1.00 95.38 99 ILE A N 1
ATOM 803 C CA . ILE A 1 99 ? 13.572 -2.758 -10.750 1.00 95.38 99 ILE A CA 1
ATOM 804 C C . ILE A 1 99 ? 12.357 -2.034 -10.187 1.00 95.38 99 ILE A C 1
ATOM 806 O O . ILE A 1 99 ? 12.000 -0.947 -10.641 1.00 95.38 99 ILE A O 1
ATOM 810 N N . GLY A 1 100 ? 11.700 -2.664 -9.224 1.00 94.69 100 GLY A N 1
ATOM 811 C CA . GLY A 1 100 ? 10.525 -2.166 -8.532 1.00 94.69 100 GLY A CA 1
ATOM 812 C C . GLY A 1 100 ? 10.735 -2.212 -7.027 1.00 94.69 100 GLY A C 1
ATOM 813 O O . GLY A 1 100 ? 11.320 -3.156 -6.505 1.00 94.69 100 GLY A O 1
ATOM 814 N N . VAL A 1 101 ? 10.255 -1.192 -6.332 1.00 94.94 101 VAL A N 1
ATOM 815 C CA . VAL A 1 101 ? 10.238 -1.111 -4.877 1.00 94.94 101 VAL A CA 1
ATOM 816 C C . VAL A 1 101 ? 8.835 -0.708 -4.450 1.00 94.94 101 VAL A C 1
ATOM 818 O O . VAL A 1 101 ? 8.322 0.327 -4.873 1.00 94.94 101 VAL A O 1
ATOM 821 N N . GLY A 1 102 ? 8.215 -1.537 -3.621 1.00 94.06 102 GLY A N 1
ATOM 822 C CA . GLY A 1 102 ? 6.948 -1.266 -2.960 1.00 94.06 102 GLY A CA 1
ATOM 823 C C . GLY A 1 102 ? 7.159 -1.189 -1.454 1.00 94.06 102 GLY A C 1
ATOM 824 O O . GLY A 1 102 ? 7.866 -2.015 -0.887 1.00 94.06 102 GLY A O 1
ATOM 825 N N . ALA A 1 103 ? 6.545 -0.217 -0.798 1.00 93.25 103 ALA A N 1
ATOM 826 C CA . ALA A 1 103 ? 6.553 -0.095 0.649 1.00 93.25 103 ALA A CA 1
ATOM 827 C C . ALA A 1 103 ? 5.167 0.305 1.147 1.00 93.25 103 ALA A C 1
ATOM 829 O O . ALA A 1 103 ? 4.468 1.101 0.518 1.00 93.25 103 ALA A O 1
ATOM 830 N N . GLN A 1 104 ? 4.782 -0.230 2.297 1.00 92.56 104 GLN A N 1
ATOM 831 C CA . GLN A 1 104 ? 3.572 0.157 3.002 1.00 92.56 104 GLN A CA 1
ATOM 832 C C . GLN A 1 104 ? 3.871 0.275 4.490 1.00 92.56 104 GLN A C 1
ATOM 834 O O . GLN A 1 104 ? 4.452 -0.626 5.094 1.00 92.56 104 GLN A O 1
ATOM 839 N N . THR A 1 105 ? 3.430 1.376 5.082 1.00 92.62 105 THR A N 1
ATOM 840 C CA . THR A 1 105 ? 3.547 1.647 6.511 1.00 92.62 105 THR A CA 1
ATOM 841 C C . THR A 1 105 ? 2.238 2.194 7.055 1.00 92.62 105 THR A C 1
ATOM 843 O O . THR A 1 105 ? 1.526 2.929 6.368 1.00 92.62 105 THR A O 1
ATOM 846 N N . ARG A 1 106 ? 1.918 1.827 8.293 1.00 91.44 106 ARG A N 1
ATOM 847 C CA . ARG A 1 106 ? 0.785 2.364 9.044 1.00 91.44 106 ARG A CA 1
ATOM 848 C C . ARG A 1 106 ? 1.322 3.227 10.177 1.00 91.44 106 ARG A C 1
ATOM 850 O O . ARG A 1 106 ? 1.926 2.731 11.126 1.00 91.44 106 ARG A O 1
ATOM 857 N N . LEU A 1 107 ? 1.130 4.526 10.033 1.00 89.62 107 LEU A N 1
ATOM 858 C CA . LEU A 1 107 ? 1.523 5.562 10.972 1.00 89.62 107 LEU A CA 1
ATOM 859 C C . LEU A 1 107 ? 0.415 5.761 12.009 1.00 89.62 107 LEU A C 1
ATOM 861 O O . LEU A 1 107 ? -0.767 5.620 11.693 1.00 89.62 107 LEU A O 1
ATOM 865 N N . PHE A 1 108 ? 0.808 6.127 13.229 1.00 85.44 108 PHE A N 1
ATOM 866 C CA . PHE A 1 108 ? -0.107 6.453 14.331 1.00 85.44 108 PHE A CA 1
ATOM 867 C C . PHE A 1 108 ? -1.081 5.330 14.727 1.00 85.44 108 PHE A C 1
ATOM 869 O O . PHE A 1 108 ? -2.107 5.610 15.323 1.00 85.44 108 PHE A O 1
ATOM 876 N N . ALA A 1 109 ? -0.754 4.066 14.438 1.00 81.38 109 ALA A N 1
ATOM 877 C CA . ALA A 1 109 ? -1.553 2.904 14.828 1.00 81.38 109 ALA A CA 1
ATOM 878 C C . ALA A 1 109 ? -0.993 2.265 16.116 1.00 81.38 109 ALA A C 1
ATOM 880 O O . ALA A 1 109 ? -0.131 1.393 15.990 1.00 81.38 109 ALA A O 1
ATOM 881 N N . PRO A 1 110 ? -1.394 2.679 17.338 1.00 77.81 110 PRO A N 1
ATOM 882 C CA . PRO A 1 110 ? -0.946 2.040 18.580 1.00 77.81 110 PRO A CA 1
ATOM 883 C C . PRO A 1 110 ? -1.322 0.555 18.602 1.00 77.81 110 PRO A C 1
ATOM 885 O O . PRO A 1 110 ? -0.455 -0.290 18.813 1.00 77.81 110 PRO A O 1
ATOM 888 N N . GLU A 1 111 ? -2.566 0.254 18.236 1.00 81.19 111 GLU A N 1
ATOM 889 C CA . GLU A 1 111 ? -3.105 -1.089 18.047 1.00 81.19 111 GLU A CA 1
ATOM 890 C C . GLU A 1 111 ? -3.706 -1.194 16.648 1.00 81.19 111 GLU A C 1
ATOM 892 O O . GLU A 1 111 ? -4.182 -0.206 16.083 1.00 81.19 111 GLU A O 1
ATOM 897 N N . LEU A 1 112 ? -3.634 -2.382 16.053 1.00 85.19 112 LEU A N 1
ATOM 898 C CA . LEU A 1 112 ? -4.106 -2.618 14.698 1.00 85.19 112 LEU A CA 1
ATOM 899 C C . LEU A 1 112 ? -4.955 -3.884 14.694 1.00 85.19 112 LEU A C 1
ATOM 901 O O . LEU A 1 112 ? -4.469 -4.945 15.079 1.00 85.19 112 LEU A O 1
ATOM 905 N N . ALA A 1 113 ? -6.208 -3.761 14.257 1.00 86.62 113 ALA A N 1
ATOM 906 C CA . ALA A 1 113 ? -7.098 -4.904 14.110 1.00 86.62 113 ALA A CA 1
ATOM 907 C C . ALA A 1 113 ? -6.497 -5.926 13.137 1.00 86.62 113 ALA A C 1
ATOM 909 O O . ALA A 1 113 ? -5.836 -5.544 12.165 1.00 86.62 113 ALA A O 1
ATOM 910 N N . TYR A 1 114 ? -6.784 -7.211 13.343 1.00 86.88 114 TYR A N 1
ATOM 911 C CA . TYR A 1 114 ? -6.338 -8.274 12.439 1.00 86.88 114 TYR A CA 1
ATOM 912 C C . TYR A 1 114 ? -6.759 -7.991 10.986 1.00 86.88 114 TYR A C 1
ATOM 914 O O . TYR A 1 114 ? -5.954 -8.079 10.056 1.00 86.88 114 TYR A O 1
ATOM 922 N N . ALA A 1 115 ? -7.997 -7.519 10.797 1.00 84.56 115 ALA A N 1
ATOM 923 C CA . ALA A 1 115 ? -8.515 -7.100 9.495 1.00 84.56 115 ALA A CA 1
ATOM 924 C C . ALA A 1 115 ? -7.637 -6.038 8.804 1.00 84.56 115 ALA A C 1
ATOM 926 O O . ALA A 1 115 ? -7.475 -6.051 7.580 1.00 84.56 115 ALA A O 1
ATOM 927 N N . ASP A 1 116 ? -7.039 -5.147 9.594 1.00 86.50 116 ASP A N 1
ATOM 928 C CA . ASP A 1 116 ? -6.225 -4.041 9.115 1.00 86.50 116 ASP A CA 1
ATOM 929 C C . ASP A 1 116 ? -4.737 -4.386 9.058 1.00 86.50 116 ASP A C 1
ATOM 931 O O . ASP A 1 116 ? -4.000 -3.630 8.437 1.00 86.50 116 ASP A O 1
ATOM 935 N N . ALA A 1 117 ? -4.276 -5.502 9.633 1.00 85.25 117 ALA A N 1
ATOM 936 C CA . ALA A 1 117 ? -2.866 -5.912 9.688 1.00 85.25 117 ALA A CA 1
ATOM 937 C C . ALA A 1 117 ? -2.331 -6.560 8.397 1.00 85.25 117 ALA A C 1
ATOM 939 O O . ALA A 1 117 ? -1.141 -6.861 8.293 1.00 85.25 117 ALA A O 1
ATOM 940 N N . ARG A 1 118 ? -3.173 -6.695 7.368 1.00 83.69 118 ARG A N 1
ATOM 941 C CA . ARG A 1 118 ? -2.839 -7.332 6.082 1.00 83.69 118 ARG A CA 1
ATOM 942 C C . ARG A 1 118 ? -1.619 -6.699 5.403 1.00 83.69 118 ARG A C 1
ATOM 944 O O . ARG A 1 118 ? -1.569 -5.479 5.209 1.00 83.69 118 ARG A O 1
ATOM 951 N N . GLY A 1 119 ? -0.642 -7.517 5.026 1.00 82.62 119 GLY A N 1
ATOM 952 C CA . GLY A 1 119 ? 0.613 -7.080 4.411 1.00 82.62 119 GLY A CA 1
ATOM 953 C C . GLY A 1 119 ? 0.870 -7.732 3.051 1.00 82.62 119 GLY A C 1
ATOM 954 O O . GLY A 1 119 ? 0.066 -7.614 2.118 1.00 82.62 119 GLY A O 1
ATOM 955 N N . LEU A 1 120 ? 2.023 -8.392 2.932 1.00 80.81 120 LEU A N 1
ATOM 956 C CA . LEU A 1 120 ? 2.442 -9.098 1.721 1.00 80.81 120 LEU A CA 1
ATOM 957 C C . LEU A 1 120 ? 1.600 -10.370 1.529 1.00 80.81 120 LEU A C 1
ATOM 959 O O . LEU A 1 120 ? 1.260 -11.060 2.487 1.00 80.81 120 LEU A O 1
ATOM 963 N N . GLY A 1 121 ? 1.249 -10.676 0.282 1.00 72.94 121 GLY A N 1
ATOM 964 C CA . GLY A 1 121 ? 0.386 -11.808 -0.072 1.00 72.94 121 GLY A CA 1
ATOM 965 C C . GLY A 1 121 ? -1.118 -11.521 0.024 1.00 72.94 121 GLY A C 1
ATOM 966 O O . GLY A 1 121 ? -1.907 -12.368 -0.378 1.00 72.94 121 GLY A O 1
ATOM 967 N N . TYR A 1 122 ? -1.518 -10.337 0.508 1.00 78.00 122 TYR A N 1
ATOM 968 C CA . TYR A 1 122 ? -2.904 -9.851 0.464 1.00 78.00 122 TYR A CA 1
ATOM 969 C C . TYR A 1 122 ? -3.079 -8.817 -0.653 1.00 78.00 122 TYR A C 1
ATOM 971 O O . TYR A 1 122 ? -3.700 -9.083 -1.677 1.00 78.00 122 TYR A O 1
ATOM 979 N N . THR A 1 123 ? -2.502 -7.628 -0.459 1.00 72.44 123 THR A N 1
ATOM 980 C CA . THR A 1 123 ? -2.606 -6.508 -1.410 1.00 72.44 123 THR A CA 1
ATOM 981 C C . THR A 1 123 ? -1.417 -6.473 -2.363 1.00 72.44 123 THR A C 1
ATOM 983 O O . THR A 1 123 ? -1.552 -6.108 -3.528 1.00 72.44 123 THR A O 1
ATOM 986 N N . VAL A 1 124 ? -0.237 -6.853 -1.868 1.00 76.38 124 VAL A N 1
ATOM 987 C CA . VAL A 1 124 ? 1.005 -6.887 -2.642 1.00 76.38 124 VAL A CA 1
ATOM 988 C C . VAL A 1 124 ? 1.387 -8.343 -2.870 1.00 76.38 124 VAL A C 1
ATOM 990 O O . VAL A 1 124 ? 1.783 -9.036 -1.935 1.00 76.38 124 VAL A O 1
ATOM 993 N N . LEU A 1 125 ? 1.252 -8.807 -4.110 1.00 80.25 125 LEU A N 1
ATOM 994 C CA . LEU A 1 125 ? 1.536 -10.191 -4.485 1.00 80.25 125 LEU A CA 1
ATOM 995 C C . LEU A 1 125 ? 3.014 -10.363 -4.846 1.00 80.25 125 LEU A C 1
ATOM 997 O O . LEU A 1 125 ? 3.563 -9.611 -5.657 1.00 80.25 125 LEU A O 1
ATOM 1001 N N . VAL A 1 126 ? 3.646 -11.381 -4.265 1.00 83.56 126 VAL A N 1
ATOM 1002 C CA . VAL A 1 126 ? 5.040 -11.743 -4.535 1.00 83.56 126 VAL A CA 1
ATOM 1003 C C . VAL A 1 126 ? 5.050 -13.043 -5.324 1.00 83.56 126 VAL A C 1
ATOM 1005 O O . VAL A 1 126 ? 4.444 -14.029 -4.916 1.00 83.56 126 VAL A O 1
ATOM 1008 N N . ARG A 1 127 ? 5.726 -13.058 -6.476 1.00 85.62 127 ARG A N 1
ATOM 1009 C CA . ARG A 1 127 ? 5.871 -14.292 -7.258 1.00 85.62 127 ARG A CA 1
ATOM 1010 C C . ARG A 1 127 ? 6.691 -15.308 -6.462 1.00 85.62 127 ARG A C 1
ATOM 1012 O O . ARG A 1 127 ? 7.739 -14.950 -5.937 1.00 85.62 127 ARG A O 1
ATOM 1019 N N . GLY A 1 128 ? 6.229 -16.557 -6.434 1.00 85.94 128 GLY A N 1
ATOM 1020 C CA . GLY A 1 128 ? 6.904 -17.657 -5.737 1.00 85.94 128 GLY A CA 1
ATOM 1021 C C . GLY A 1 128 ? 6.531 -17.814 -4.261 1.00 85.94 128 GLY A C 1
ATOM 1022 O O . GLY A 1 128 ? 7.094 -18.684 -3.609 1.00 85.94 128 GLY A O 1
ATOM 1023 N N . TYR A 1 129 ? 5.595 -17.012 -3.749 1.00 86.75 129 TYR A N 1
ATOM 1024 C CA . TYR A 1 129 ? 5.051 -17.145 -2.400 1.00 86.75 129 TYR A CA 1
ATOM 1025 C C . TYR A 1 129 ? 3.543 -17.391 -2.451 1.00 86.75 129 TYR A C 1
ATOM 1027 O O . TYR A 1 129 ? 2.875 -16.955 -3.394 1.00 86.75 129 TYR A O 1
ATOM 1035 N N . ASP A 1 130 ? 3.025 -18.056 -1.421 1.00 86.06 130 ASP A N 1
ATOM 1036 C CA . ASP A 1 130 ? 1.591 -18.272 -1.254 1.00 86.06 130 ASP A CA 1
ATOM 1037 C C . ASP A 1 130 ? 0.839 -16.962 -0.968 1.00 86.06 130 ASP A C 1
ATOM 1039 O O . ASP A 1 130 ? 1.412 -15.885 -0.770 1.00 86.06 130 ASP A O 1
ATOM 1043 N N . TYR A 1 131 ? -0.487 -17.035 -0.973 1.00 85.69 131 TYR A N 1
ATOM 1044 C CA . TYR A 1 131 ? -1.310 -15.940 -0.473 1.00 85.69 131 TYR A CA 1
ATOM 1045 C C . TYR A 1 131 ? -1.224 -15.881 1.058 1.00 85.69 131 TYR A C 1
ATOM 1047 O O . TYR A 1 131 ? -0.995 -16.894 1.712 1.00 85.69 131 TYR A O 1
ATOM 1055 N N . TYR A 1 132 ? -1.431 -14.689 1.626 1.00 82.88 132 TYR A N 1
ATOM 1056 C CA . TYR A 1 132 ? -1.531 -14.486 3.083 1.00 82.88 132 TYR A CA 1
ATOM 1057 C C . TYR A 1 132 ? -0.250 -14.759 3.889 1.00 82.88 132 TYR A C 1
ATOM 1059 O O . TYR A 1 132 ? -0.296 -15.222 5.023 1.00 82.88 132 TYR A O 1
ATOM 1067 N N . VAL A 1 133 ? 0.907 -14.442 3.308 1.00 80.06 133 VAL A N 1
ATOM 1068 C CA . VAL A 1 133 ? 2.213 -14.838 3.863 1.00 80.06 133 VAL A CA 1
ATOM 1069 C C . VAL A 1 133 ? 2.652 -13.988 5.047 1.00 80.06 133 VAL A C 1
ATOM 1071 O O . VAL A 1 133 ? 3.203 -14.524 6.002 1.00 80.06 133 VAL A O 1
ATOM 1074 N N . ALA A 1 134 ? 2.484 -12.664 4.974 1.00 80.75 134 ALA A N 1
ATOM 1075 C CA . ALA A 1 134 ? 3.015 -11.778 6.004 1.00 80.75 134 ALA A CA 1
ATOM 1076 C C . ALA A 1 134 ? 2.052 -10.647 6.361 1.00 80.75 134 ALA A C 1
ATOM 1078 O O . ALA A 1 134 ? 1.570 -9.895 5.507 1.00 80.75 134 ALA A O 1
ATOM 1079 N N . GLU A 1 135 ? 1.848 -10.492 7.662 1.00 83.25 135 GLU A N 1
ATOM 1080 C CA . GLU A 1 135 ? 1.053 -9.442 8.285 1.00 83.25 135 GLU A CA 1
ATOM 1081 C C . GLU A 1 135 ? 1.967 -8.513 9.085 1.00 83.25 135 GLU A C 1
ATOM 1083 O O . GLU A 1 135 ? 3.032 -8.911 9.558 1.00 83.25 135 GLU A O 1
ATOM 1088 N N . GLY A 1 136 ? 1.579 -7.247 9.215 1.00 83.94 136 GLY A N 1
ATOM 1089 C CA . GLY A 1 136 ? 2.357 -6.298 10.001 1.00 83.94 136 GLY A CA 1
ATOM 1090 C C . GLY A 1 136 ? 2.077 -4.832 9.705 1.00 83.94 136 GLY A C 1
ATOM 1091 O O . GLY A 1 136 ? 1.433 -4.454 8.723 1.00 83.94 136 GLY A O 1
ATOM 1092 N N . ARG A 1 137 ? 2.609 -3.970 10.577 1.00 87.88 137 ARG A N 1
ATOM 1093 C CA . ARG A 1 137 ? 2.523 -2.506 10.453 1.00 87.88 137 ARG A CA 1
ATOM 1094 C C . ARG A 1 137 ? 3.342 -1.971 9.276 1.00 87.88 137 ARG A C 1
ATOM 1096 O O . ARG A 1 137 ? 2.915 -1.018 8.624 1.00 87.88 137 ARG A O 1
ATOM 1103 N N . TYR A 1 138 ? 4.483 -2.599 9.007 1.00 89.12 138 TYR A N 1
ATOM 1104 C CA . TYR A 1 138 ? 5.434 -2.219 7.970 1.00 89.12 138 TYR A CA 1
ATOM 1105 C C . TYR A 1 138 ? 5.635 -3.389 7.014 1.00 89.12 138 TYR A C 1
ATOM 1107 O O . TYR A 1 138 ? 5.777 -4.529 7.444 1.00 89.12 138 TYR A O 1
ATOM 1115 N N . SER A 1 139 ? 5.667 -3.109 5.718 1.00 89.75 139 SER A N 1
ATOM 1116 C CA . SER A 1 139 ? 6.012 -4.095 4.699 1.00 89.75 139 SER A CA 1
ATOM 1117 C C . SER A 1 139 ? 6.794 -3.429 3.579 1.00 89.75 139 SER A C 1
ATOM 1119 O O . SER A 1 139 ? 6.554 -2.269 3.235 1.00 89.75 139 SER A O 1
ATOM 1121 N N . GLY A 1 140 ? 7.748 -4.169 3.030 1.00 91.56 140 GLY A N 1
ATOM 1122 C CA . GLY A 1 140 ? 8.597 -3.735 1.934 1.00 91.56 140 GLY A CA 1
ATOM 1123 C C . GLY A 1 140 ? 8.792 -4.881 0.958 1.00 91.56 140 GLY A C 1
ATOM 1124 O O . GLY A 1 140 ? 8.884 -6.039 1.357 1.00 91.56 140 GLY A O 1
ATOM 1125 N N . LEU A 1 141 ? 8.834 -4.551 -0.323 1.00 92.00 141 LEU A N 1
ATOM 1126 C CA . LEU A 1 141 ? 9.054 -5.494 -1.399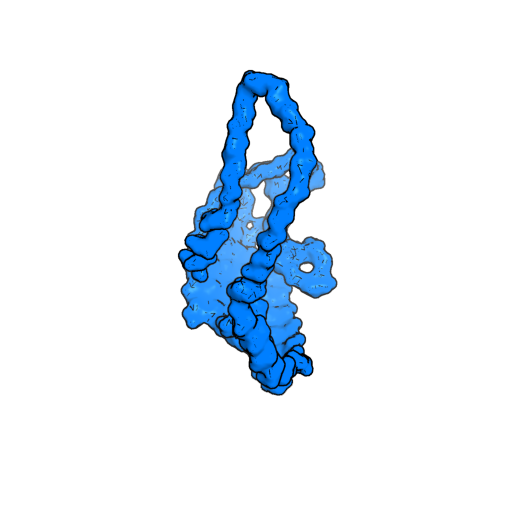 1.00 92.00 141 LEU A CA 1
ATOM 1127 C C . LEU A 1 141 ? 9.997 -4.878 -2.419 1.00 92.00 141 LEU A C 1
ATOM 1129 O O . LEU A 1 141 ? 9.763 -3.775 -2.908 1.00 92.00 141 LEU A O 1
ATOM 1133 N N . VAL A 1 142 ? 11.025 -5.632 -2.785 1.00 93.94 142 VAL A N 1
ATOM 1134 C CA . VAL A 1 142 ? 11.903 -5.303 -3.902 1.00 93.94 142 VAL A CA 1
ATOM 1135 C C . VAL A 1 142 ? 11.716 -6.370 -4.967 1.00 93.94 142 VAL A C 1
ATOM 1137 O O . VAL A 1 142 ? 11.792 -7.563 -4.688 1.00 93.94 142 VAL A O 1
ATOM 1140 N N . GLN A 1 143 ? 11.447 -5.937 -6.191 1.00 92.31 143 GLN A N 1
ATOM 1141 C CA . GLN A 1 143 ? 11.270 -6.797 -7.350 1.00 92.31 143 GLN A CA 1
ATOM 1142 C C . GLN A 1 143 ? 12.324 -6.444 -8.386 1.00 92.31 143 GLN A C 1
ATOM 1144 O O . GLN A 1 143 ? 12.532 -5.275 -8.706 1.00 92.31 143 GLN A O 1
ATOM 1149 N N . GLN A 1 144 ? 12.978 -7.461 -8.927 1.00 93.44 144 GLN A N 1
ATOM 1150 C CA . GLN A 1 144 ? 13.942 -7.311 -10.005 1.00 93.44 144 GLN A CA 1
ATOM 1151 C C . GLN A 1 144 ? 13.552 -8.250 -11.137 1.00 93.44 144 GLN A C 1
ATOM 1153 O O . GLN A 1 144 ? 13.101 -9.371 -10.905 1.00 93.44 144 GLN A O 1
ATOM 1158 N N . GLY A 1 145 ? 13.698 -7.780 -12.366 1.00 92.62 145 GLY A N 1
ATOM 1159 C CA . GLY A 1 145 ? 13.375 -8.548 -13.554 1.00 92.62 145 GLY A CA 1
ATOM 1160 C C . GLY A 1 145 ? 14.373 -8.264 -14.658 1.00 92.62 145 GLY A C 1
ATOM 1161 O O . GLY A 1 145 ? 14.669 -7.109 -14.954 1.00 92.62 145 GLY A O 1
ATOM 1162 N N . LEU A 1 146 ? 14.860 -9.325 -15.291 1.00 92.56 146 LEU A N 1
ATOM 1163 C CA . LEU A 1 146 ? 15.669 -9.246 -16.498 1.00 92.56 146 LEU A CA 1
ATOM 1164 C C . LEU A 1 146 ? 14.867 -9.852 -17.647 1.00 92.56 146 LEU A C 1
ATOM 1166 O O . LEU A 1 146 ? 14.309 -10.938 -17.525 1.00 92.56 146 LEU A O 1
ATOM 1170 N N . SER A 1 147 ? 14.773 -9.133 -18.756 1.00 90.75 147 SER A N 1
ATOM 1171 C CA . SER A 1 147 ? 14.069 -9.571 -19.957 1.00 90.75 147 SER A CA 1
ATOM 1172 C C . SER A 1 147 ? 15.003 -9.501 -21.154 1.00 90.75 147 SER A C 1
ATOM 1174 O O . SER A 1 147 ? 15.642 -8.477 -21.389 1.00 90.75 147 SER A O 1
ATOM 1176 N N . LEU A 1 148 ? 15.054 -10.584 -21.928 1.00 90.62 148 LEU A N 1
ATOM 1177 C CA . LEU A 1 148 ? 15.839 -10.680 -23.154 1.00 90.62 148 LEU A CA 1
ATOM 1178 C C . LEU A 1 148 ? 14.905 -10.789 -24.357 1.00 90.62 148 LEU A C 1
ATOM 1180 O O . LEU A 1 148 ? 14.022 -11.646 -24.409 1.00 90.62 148 LEU A O 1
ATOM 1184 N N . ARG A 1 149 ? 15.140 -9.961 -25.371 1.00 86.12 149 ARG A N 1
ATOM 1185 C CA . ARG A 1 149 ? 14.498 -10.096 -26.676 1.00 86.12 149 ARG A CA 1
ATOM 1186 C C . ARG A 1 149 ? 15.239 -11.139 -27.516 1.00 86.12 149 ARG A C 1
ATOM 1188 O O . ARG A 1 149 ? 16.058 -10.786 -28.354 1.00 86.12 149 ARG A O 1
ATOM 1195 N N . ALA A 1 150 ? 14.939 -12.415 -27.281 1.00 81.25 150 ALA A N 1
ATOM 1196 C CA . ALA A 1 150 ? 15.641 -13.531 -27.922 1.00 81.25 150 ALA A CA 1
ATOM 1197 C C . ALA A 1 150 ? 15.323 -13.693 -29.422 1.00 81.25 150 ALA A C 1
ATOM 1199 O O . ALA A 1 150 ? 16.184 -14.105 -30.191 1.00 81.25 150 ALA A O 1
ATOM 1200 N N . TRP A 1 151 ? 14.103 -13.355 -29.857 1.00 79.75 151 TRP A N 1
ATOM 1201 C CA . TRP A 1 151 ? 13.680 -13.515 -31.250 1.00 79.75 151 TRP A CA 1
ATOM 1202 C C . TRP A 1 151 ? 12.889 -12.300 -31.737 1.00 79.75 151 TRP A C 1
ATOM 1204 O O . TRP A 1 151 ? 11.899 -11.892 -31.125 1.00 79.75 151 TRP A O 1
ATOM 1214 N N . ALA A 1 152 ? 13.311 -11.722 -32.860 1.00 70.75 152 ALA A N 1
ATOM 1215 C CA . ALA A 1 152 ? 12.528 -10.754 -33.615 1.00 70.75 152 ALA A CA 1
ATOM 1216 C C . ALA A 1 152 ? 12.251 -11.358 -34.999 1.00 70.75 152 ALA A C 1
ATOM 1218 O O . ALA A 1 152 ? 13.211 -11.716 -35.684 1.00 70.75 152 ALA A O 1
ATOM 1219 N N . PRO A 1 153 ? 10.983 -11.492 -35.434 1.00 68.50 153 PRO A N 1
ATOM 1220 C CA . PRO A 1 153 ? 10.702 -12.018 -36.762 1.00 68.50 153 PRO A CA 1
ATOM 1221 C C . PRO A 1 153 ? 11.355 -11.120 -37.829 1.00 68.50 153 PRO A C 1
ATOM 1223 O O . PRO A 1 153 ? 11.309 -9.888 -37.700 1.00 68.50 153 PRO A O 1
ATOM 1226 N N . PRO A 1 154 ? 11.971 -11.700 -38.876 1.00 64.56 154 PRO A N 1
ATOM 1227 C CA . PRO A 1 154 ? 12.611 -10.928 -39.931 1.00 64.56 154 PRO A CA 1
ATOM 1228 C C . PRO A 1 154 ? 11.599 -9.988 -40.595 1.00 64.56 154 PRO A C 1
ATOM 1230 O O . PRO A 1 154 ? 10.462 -10.365 -40.892 1.00 64.56 154 PRO A O 1
ATOM 1233 N N . ARG A 1 155 ? 12.025 -8.742 -40.851 1.00 59.56 155 ARG A N 1
ATOM 1234 C CA . ARG A 1 155 ? 11.186 -7.673 -41.428 1.00 59.56 155 ARG A CA 1
ATOM 1235 C C . ARG A 1 155 ? 10.567 -8.032 -42.791 1.00 59.56 155 ARG A C 1
ATOM 1237 O O . ARG A 1 155 ? 9.664 -7.329 -43.226 1.00 59.56 155 ARG A O 1
ATOM 1244 N N . SER A 1 156 ? 11.009 -9.101 -43.456 1.00 56.69 156 SER A N 1
ATOM 1245 C CA . SER A 1 156 ? 10.462 -9.565 -44.739 1.00 56.69 156 SER A CA 1
ATOM 1246 C C . SER A 1 156 ? 9.074 -10.213 -44.632 1.00 56.69 156 SER A C 1
ATOM 1248 O O . SER A 1 156 ? 8.322 -10.184 -45.604 1.00 56.69 156 SER A O 1
ATOM 1250 N N . VAL A 1 157 ? 8.678 -10.734 -43.464 1.00 55.66 157 VAL A N 1
ATOM 1251 C CA . VAL A 1 157 ? 7.385 -11.433 -43.297 1.00 55.66 157 VAL A CA 1
ATOM 1252 C C . VAL A 1 157 ? 6.207 -10.456 -43.132 1.00 55.66 157 VAL A C 1
ATOM 1254 O O . VAL A 1 157 ? 5.057 -10.809 -43.395 1.00 55.66 157 VAL A O 1
ATOM 1257 N N . SER A 1 158 ? 6.464 -9.185 -42.792 1.00 51.03 158 SER A N 1
ATOM 1258 C CA . SER A 1 158 ? 5.410 -8.161 -42.687 1.00 51.03 158 SER A CA 1
ATOM 1259 C C . SER A 1 158 ? 4.801 -7.782 -44.044 1.00 51.03 158 SER A C 1
ATOM 1261 O O . SER A 1 158 ? 3.623 -7.433 -44.101 1.00 51.03 158 SER A O 1
ATOM 1263 N N . ARG A 1 159 ? 5.554 -7.915 -45.149 1.00 49.50 159 ARG A N 1
ATOM 1264 C CA . ARG A 1 159 ? 5.020 -7.711 -46.510 1.00 49.50 159 ARG A CA 1
ATOM 1265 C C . ARG A 1 159 ? 4.094 -8.843 -46.955 1.00 49.50 159 ARG A C 1
ATOM 1267 O O . ARG A 1 159 ? 3.094 -8.567 -47.606 1.00 49.50 159 ARG A O 1
ATOM 1274 N N . LEU A 1 160 ? 4.364 -10.088 -46.561 1.00 51.31 160 LEU A N 1
ATOM 1275 C CA . LEU A 1 160 ? 3.502 -11.231 -46.894 1.00 51.31 160 LEU A CA 1
ATOM 1276 C C . LEU A 1 160 ? 2.155 -11.175 -46.153 1.00 51.31 160 LEU A C 1
ATOM 1278 O O . LEU A 1 160 ? 1.111 -11.426 -46.750 1.00 51.31 160 LEU A O 1
ATOM 1282 N N . LEU A 1 161 ? 2.150 -10.734 -44.891 1.00 51.94 161 LEU A N 1
ATOM 1283 C CA . LEU A 1 161 ? 0.913 -10.485 -44.135 1.00 51.94 161 LEU A CA 1
ATOM 1284 C C . LEU A 1 161 ? 0.131 -9.251 -44.625 1.00 51.94 161 LEU A C 1
ATOM 1286 O O . LEU A 1 161 ? -1.089 -9.206 -44.470 1.00 51.94 161 LEU A O 1
ATOM 1290 N N . ALA A 1 162 ? 0.797 -8.270 -45.244 1.00 51.75 162 ALA A N 1
ATOM 1291 C CA . ALA A 1 162 ? 0.125 -7.149 -45.904 1.00 51.75 162 ALA A CA 1
ATOM 1292 C C . ALA A 1 162 ? -0.577 -7.579 -47.206 1.00 51.75 162 ALA A C 1
ATOM 1294 O O . ALA A 1 162 ? -1.679 -7.111 -47.483 1.00 51.75 162 ALA A O 1
ATOM 1295 N N . ILE A 1 163 ? 0.006 -8.520 -47.960 1.00 50.62 163 ILE A N 1
ATOM 1296 C CA . ILE A 1 163 ? -0.616 -9.090 -49.168 1.00 50.62 163 ILE A CA 1
ATOM 1297 C C . ILE A 1 163 ? -1.853 -9.928 -48.804 1.00 50.62 163 ILE A C 1
ATOM 1299 O O . ILE A 1 163 ? -2.874 -9.826 -49.478 1.00 50.62 163 ILE A O 1
ATOM 1303 N N . LEU A 1 164 ? -1.837 -10.664 -47.685 1.00 46.59 164 LEU A N 1
ATOM 1304 C CA . LEU A 1 164 ? -3.020 -11.413 -47.232 1.00 46.59 164 LEU A CA 1
ATOM 1305 C C . LEU A 1 164 ? -4.169 -10.513 -46.720 1.00 46.59 164 LEU A C 1
ATOM 1307 O O . LEU A 1 164 ? -5.311 -10.960 -46.652 1.00 46.59 164 LEU A O 1
ATOM 1311 N N . ARG A 1 165 ? -3.896 -9.240 -46.389 1.00 44.94 165 ARG A N 1
ATOM 1312 C CA . ARG A 1 165 ? -4.915 -8.214 -46.070 1.00 44.94 165 ARG A CA 1
ATOM 1313 C C . ARG A 1 165 ? -5.450 -7.472 -47.302 1.00 44.94 165 ARG A C 1
ATOM 1315 O O . ARG A 1 165 ? -6.408 -6.716 -47.175 1.00 44.94 165 ARG A O 1
ATOM 1322 N N . LEU A 1 166 ? -4.848 -7.693 -48.471 1.00 47.91 166 LEU A N 1
ATOM 1323 C CA . LEU A 1 166 ? -5.278 -7.166 -49.770 1.00 47.91 166 LEU A CA 1
ATOM 1324 C C . LEU A 1 166 ? -6.162 -8.149 -50.544 1.00 47.91 166 LEU A C 1
ATOM 1326 O O . LEU A 1 166 ? -6.461 -7.892 -51.704 1.00 47.91 166 LEU A O 1
ATOM 1330 N N . ILE A 1 167 ? -6.616 -9.243 -49.924 1.00 47.00 167 ILE A N 1
ATOM 1331 C CA . ILE A 1 167 ? -7.748 -10.009 -50.448 1.00 47.00 167 ILE A CA 1
ATOM 1332 C C . ILE A 1 167 ? -9.001 -9.207 -50.075 1.00 47.00 167 ILE A C 1
ATOM 1334 O O . ILE A 1 167 ? -9.390 -9.212 -48.903 1.00 47.00 167 ILE A O 1
ATOM 1338 N N . PRO A 1 168 ? -9.631 -8.467 -51.007 1.00 43.09 168 PRO A N 1
ATOM 1339 C CA . PRO A 1 168 ? -10.883 -7.803 -50.705 1.00 43.09 168 PRO A CA 1
ATOM 1340 C C . PRO A 1 168 ? -11.894 -8.854 -50.245 1.00 43.09 168 PRO A C 1
ATOM 1342 O O . PRO A 1 168 ? -12.165 -9.830 -50.946 1.00 43.09 168 PRO A O 1
ATOM 1345 N N . SER A 1 169 ? -12.525 -8.600 -49.102 1.00 49.69 169 SER A N 1
ATOM 1346 C CA . SER A 1 169 ? -13.662 -9.347 -48.546 1.00 49.69 169 SER A CA 1
ATOM 1347 C C . SER A 1 169 ? -14.887 -9.429 -49.479 1.00 49.69 169 SER A C 1
ATOM 1349 O O . SER A 1 169 ? -15.922 -9.959 -49.094 1.00 49.69 169 SER A O 1
ATOM 1351 N N . ARG A 1 170 ? -14.779 -8.931 -50.718 1.00 42.91 170 ARG A N 1
ATOM 1352 C CA . ARG A 1 170 ? -15.796 -8.999 -51.772 1.00 42.91 170 ARG A CA 1
ATOM 1353 C C . ARG A 1 170 ? -15.791 -10.296 -52.587 1.00 42.91 170 ARG A C 1
ATOM 1355 O O . ARG A 1 170 ? -16.762 -10.525 -53.295 1.00 42.91 170 ARG A O 1
ATOM 1362 N N . TRP A 1 171 ? -14.767 -11.146 -52.483 1.00 38.78 171 TRP A N 1
ATOM 1363 C CA . TRP A 1 171 ? -14.717 -12.418 -53.233 1.00 38.78 171 TRP A CA 1
ATOM 1364 C C . TRP A 1 171 ? -15.218 -13.644 -52.457 1.00 38.78 171 TRP A C 1
ATOM 1366 O O . TRP A 1 171 ? -15.329 -14.724 -53.025 1.00 38.78 171 TRP A O 1
ATOM 1376 N N . LEU A 1 172 ? -15.631 -13.472 -51.197 1.00 43.03 172 LEU A N 1
ATOM 1377 C CA . LEU A 1 172 ? -16.399 -14.467 -50.435 1.00 43.03 172 LEU A CA 1
ATOM 1378 C C . LEU A 1 172 ? -17.907 -14.156 -50.468 1.00 43.03 172 LEU A C 1
ATOM 1380 O O . LEU A 1 172 ? -18.596 -14.210 -49.462 1.00 43.03 172 LEU A O 1
ATOM 1384 N N . CYS A 1 173 ? -18.413 -13.815 -51.651 1.00 32.78 173 CYS A N 1
ATOM 1385 C CA . CYS A 1 173 ? -19.836 -13.873 -51.991 1.00 32.78 173 CYS A CA 1
ATOM 1386 C C . CYS A 1 173 ? -19.974 -14.400 -53.427 1.00 32.78 173 CYS A C 1
ATOM 1388 O O . CYS A 1 173 ? -20.660 -13.816 -54.261 1.00 32.78 173 CYS A O 1
ATOM 1390 N N . ILE A 1 174 ? -19.297 -15.509 -53.740 1.00 41.09 174 ILE A N 1
ATOM 1391 C CA . ILE A 1 174 ? -19.712 -16.338 -54.873 1.00 41.09 174 ILE A CA 1
ATOM 1392 C C . ILE A 1 174 ? -20.980 -17.059 -54.419 1.00 41.09 174 ILE A C 1
ATOM 1394 O O . ILE A 1 174 ? -20.946 -18.074 -53.731 1.00 41.09 174 ILE A O 1
ATOM 1398 N N . SER A 1 175 ? -22.100 -16.408 -54.722 1.00 42.28 175 SER A N 1
ATOM 1399 C CA . SER A 1 175 ? -23.333 -17.006 -55.227 1.00 42.28 175 SER A CA 1
ATOM 1400 C C . SER A 1 175 ? -23.360 -18.542 -55.236 1.00 42.28 175 SER A C 1
ATOM 1402 O O . SER A 1 175 ? -23.109 -19.170 -56.263 1.00 42.28 175 SER A O 1
ATOM 1404 N N . MET A 1 176 ? -23.777 -19.144 -54.122 1.00 34.09 176 MET A N 1
ATOM 1405 C CA . MET A 1 176 ? -24.540 -20.395 -54.157 1.00 34.09 176 MET A CA 1
ATOM 1406 C C . MET A 1 176 ? -26.023 -20.024 -54.253 1.00 34.09 176 MET A C 1
ATOM 1408 O O . MET A 1 176 ? -26.797 -20.146 -53.312 1.00 34.09 176 MET A O 1
ATOM 1412 N N . LEU A 1 177 ? -26.390 -19.493 -55.418 1.00 40.00 177 LEU A N 1
ATOM 1413 C CA . LEU A 1 177 ? -27.753 -19.503 -55.933 1.00 40.00 177 LEU A CA 1
ATOM 1414 C C . LEU A 1 177 ? -27.801 -20.690 -56.897 1.00 40.00 177 LEU A C 1
ATOM 1416 O O . LEU A 1 177 ? -27.548 -20.551 -58.089 1.00 40.00 177 LEU A O 1
ATOM 1420 N N . LEU A 1 178 ? -28.033 -21.879 -56.344 1.00 32.53 178 LEU A N 1
ATOM 1421 C CA . LEU A 1 178 ? -28.490 -23.033 -57.111 1.00 32.53 178 LEU A CA 1
ATOM 1422 C C . LEU A 1 178 ? -30.002 -23.162 -56.878 1.00 32.53 178 LEU A C 1
ATOM 1424 O O . LEU A 1 178 ? -30.458 -22.989 -55.744 1.00 32.53 178 LEU A O 1
ATOM 1428 N N . PRO A 1 179 ? -30.785 -23.389 -57.942 1.00 36.56 179 PRO A N 1
ATOM 1429 C CA . PRO A 1 179 ? -32.233 -23.351 -57.886 1.00 36.56 179 PRO A CA 1
ATOM 1430 C C . PRO A 1 179 ? -32.765 -24.599 -57.183 1.00 36.56 179 PRO A C 1
ATOM 1432 O O . PRO A 1 179 ? -32.260 -25.704 -57.374 1.00 36.56 179 PRO A O 1
ATOM 1435 N N . MET A 1 180 ? -33.823 -24.415 -56.399 1.00 34.53 180 MET A N 1
ATOM 1436 C CA . MET A 1 180 ? -34.688 -25.509 -55.972 1.00 34.53 180 MET A CA 1
ATOM 1437 C C . MET A 1 180 ? -35.374 -26.138 -57.190 1.00 34.53 180 MET A C 1
ATOM 1439 O O . MET A 1 180 ? -35.936 -25.411 -58.012 1.00 34.53 180 MET A O 1
ATOM 1443 N N . PRO A 1 181 ? -35.466 -27.473 -57.227 1.00 34.91 181 PRO A N 1
ATOM 1444 C CA . PRO A 1 181 ? -36.695 -28.107 -57.661 1.00 34.91 181 PRO A CA 1
ATOM 1445 C C . PRO A 1 181 ? -37.205 -29.072 -56.584 1.00 34.91 181 PRO A C 1
ATOM 1447 O O . PRO A 1 181 ? -36.441 -29.833 -55.997 1.00 34.91 181 PRO A O 1
ATOM 1450 N N . GLY A 1 182 ? -38.522 -29.080 -56.390 1.00 32.16 182 GLY A N 1
ATOM 1451 C CA . GLY A 1 182 ? -39.214 -30.223 -55.793 1.00 32.16 182 GLY A CA 1
ATOM 1452 C C . GLY A 1 182 ? -39.760 -30.006 -54.386 1.00 32.16 182 GLY A C 1
ATOM 1453 O O . GLY A 1 182 ? -39.121 -30.332 -53.397 1.00 32.16 182 GLY A O 1
ATOM 1454 N N . SER A 1 183 ? -40.984 -29.479 -54.341 1.00 35.41 183 SER A N 1
ATOM 1455 C CA . SER A 1 183 ? -42.131 -30.016 -53.588 1.00 35.41 183 SER A CA 1
ATOM 1456 C C . SER A 1 183 ? -41.878 -30.959 -52.399 1.00 35.41 183 SER A C 1
ATOM 1458 O O . SER A 1 183 ? -41.362 -32.058 -52.582 1.00 35.41 183 SER A O 1
ATOM 1460 N N . LEU A 1 184 ? -42.438 -30.590 -51.240 1.00 34.03 184 LEU A N 1
AT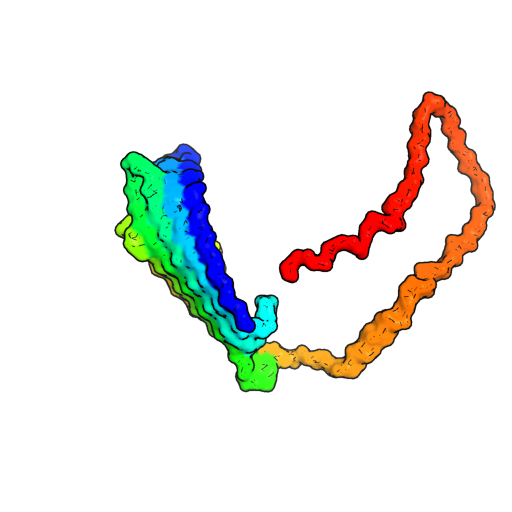OM 1461 C CA . LEU A 1 184 ? -43.446 -31.332 -50.446 1.00 34.03 184 LEU A CA 1
ATOM 1462 C C . LEU A 1 184 ? -43.641 -30.541 -49.135 1.00 34.03 184 LEU A C 1
ATOM 1464 O O . LEU A 1 184 ? -42.753 -30.455 -48.300 1.00 34.03 184 LEU A O 1
ATOM 1468 N N . ALA A 1 185 ? -44.670 -29.701 -49.046 1.00 33.78 185 ALA A N 1
ATOM 1469 C CA . ALA A 1 185 ? -45.949 -30.057 -48.430 1.00 33.78 185 ALA A CA 1
ATOM 1470 C C . ALA A 1 185 ? -45.814 -30.568 -46.979 1.00 33.78 185 ALA A C 1
ATOM 1472 O O . ALA A 1 185 ? -45.663 -31.759 -46.740 1.00 33.78 185 ALA A O 1
ATOM 1473 N N . ALA A 1 186 ? -45.984 -29.663 -46.012 1.00 33.53 186 ALA A N 1
ATOM 1474 C CA . ALA A 1 186 ? -46.597 -29.989 -44.728 1.00 33.53 186 ALA A CA 1
ATOM 1475 C C . ALA A 1 186 ? -47.540 -28.839 -44.360 1.00 33.53 186 ALA A C 1
ATOM 1477 O O . ALA A 1 186 ? -47.124 -27.706 -44.124 1.00 33.53 186 ALA A O 1
ATOM 1478 N N . ALA A 1 187 ? -48.832 -29.142 -44.443 1.00 33.47 187 ALA A N 1
ATOM 1479 C CA . ALA A 1 187 ? -49.938 -28.228 -44.251 1.00 33.47 187 ALA A CA 1
ATOM 1480 C C . ALA A 1 187 ? -50.046 -27.778 -42.787 1.00 33.47 187 ALA A C 1
ATOM 1482 O O . ALA A 1 187 ? -50.074 -28.597 -41.870 1.00 33.47 187 ALA A O 1
ATOM 1483 N N . CYS A 1 188 ? -50.175 -26.469 -42.583 1.00 29.83 188 CYS A N 1
ATOM 1484 C CA . CYS A 1 188 ? -50.670 -25.894 -41.342 1.00 29.83 188 CYS A CA 1
ATOM 1485 C C . CYS A 1 188 ? -52.197 -26.045 -41.308 1.00 29.83 188 CYS A C 1
ATOM 1487 O O . CYS A 1 188 ? -52.909 -25.350 -42.030 1.00 29.83 188 CYS A O 1
ATOM 1489 N N . THR A 1 189 ? -52.714 -26.931 -40.464 1.00 32.78 189 THR A N 1
ATOM 1490 C CA . THR A 1 189 ? -54.132 -26.951 -40.085 1.00 32.78 189 THR A CA 1
ATOM 1491 C C . THR A 1 189 ? -54.287 -26.279 -38.723 1.00 32.78 189 THR A C 1
ATOM 1493 O O . THR A 1 189 ? -53.937 -26.874 -37.708 1.00 32.78 189 THR A O 1
ATOM 1496 N N . GLY A 1 190 ? -54.805 -25.048 -38.688 1.00 38.03 190 GLY A N 1
ATOM 1497 C CA . GLY A 1 190 ? -55.252 -24.412 -37.441 1.00 38.03 190 GLY A CA 1
ATOM 1498 C C . GLY A 1 190 ? -55.065 -22.890 -37.401 1.00 38.03 190 GLY A C 1
ATOM 1499 O O . GLY A 1 190 ? -53.966 -22.408 -37.677 1.00 38.03 190 GLY A O 1
ATOM 1500 N N . PRO A 1 191 ? -56.103 -22.103 -37.057 1.00 35.97 191 PRO A N 1
ATOM 1501 C CA . PRO A 1 191 ? -56.045 -20.656 -37.141 1.00 35.97 191 PRO A CA 1
ATOM 1502 C C . PRO A 1 191 ? -55.520 -20.083 -35.826 1.00 35.97 191 PRO A C 1
ATOM 1504 O O . PRO A 1 191 ? -56.221 -20.087 -34.821 1.00 35.97 191 PRO A O 1
ATOM 1507 N N . SER A 1 192 ? -54.287 -19.581 -35.821 1.00 35.84 192 SER A N 1
ATOM 1508 C CA . SER A 1 192 ? -53.929 -18.266 -35.260 1.00 35.84 192 SER A CA 1
ATOM 1509 C C . SER A 1 192 ? -52.418 -18.136 -35.027 1.00 35.84 192 SER A C 1
ATOM 1511 O O . SER A 1 192 ? -51.820 -18.846 -34.230 1.00 35.84 192 SER A O 1
ATOM 1513 N N . ARG A 1 193 ? -51.851 -17.119 -35.691 1.00 34.28 193 ARG A N 1
ATOM 1514 C CA . ARG A 1 193 ? -50.554 -16.460 -35.439 1.00 34.28 193 ARG A CA 1
ATOM 1515 C C . ARG A 1 193 ? -49.283 -17.235 -35.824 1.00 34.28 193 ARG A C 1
ATOM 1517 O O . ARG A 1 193 ? -48.573 -17.768 -34.981 1.00 34.28 193 ARG A O 1
ATOM 1524 N N . CYS A 1 194 ? -48.905 -17.108 -37.097 1.00 32.47 194 CYS A N 1
ATOM 1525 C CA . CYS A 1 194 ? -47.500 -17.092 -37.515 1.00 32.47 194 CYS A CA 1
ATOM 1526 C C . CYS A 1 194 ? -46.932 -15.668 -37.340 1.00 32.47 194 CYS A C 1
ATOM 1528 O O . CYS A 1 194 ? -47.393 -14.765 -38.041 1.00 32.47 194 CYS A O 1
ATOM 1530 N N . PRO A 1 195 ? -45.943 -15.415 -36.466 1.00 42.94 195 PRO A N 1
ATOM 1531 C CA . PRO A 1 195 ? -45.122 -14.219 -36.572 1.00 42.94 195 PRO A CA 1
ATOM 1532 C C . PRO A 1 195 ? -43.975 -14.466 -37.560 1.00 42.94 195 PRO A C 1
ATOM 1534 O O . PRO A 1 195 ? -43.138 -15.347 -37.379 1.00 42.94 195 PRO A O 1
ATOM 1537 N N . ILE A 1 196 ? 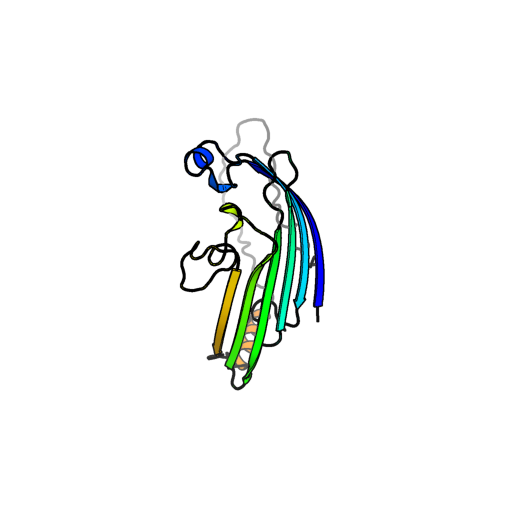-43.962 -13.664 -38.621 1.00 37.44 196 ILE A N 1
ATOM 1538 C CA . ILE A 1 196 ? -42.882 -13.548 -39.600 1.00 37.44 196 ILE A CA 1
ATOM 1539 C C . ILE A 1 196 ? -41.599 -13.133 -38.864 1.00 37.44 196 ILE A C 1
ATOM 1541 O O . ILE A 1 196 ? -41.505 -12.025 -38.338 1.00 37.44 196 ILE A O 1
ATOM 1545 N N . SER A 1 197 ? -40.602 -14.015 -38.829 1.00 33.91 197 SER A N 1
ATOM 1546 C CA . SER A 1 197 ? -39.244 -13.693 -38.391 1.00 33.91 197 SER A CA 1
ATOM 1547 C C . SER A 1 197 ? -38.481 -13.026 -39.539 1.00 33.91 197 SER A C 1
ATOM 1549 O O . SER A 1 197 ? -38.054 -13.697 -40.479 1.00 33.91 197 SER A O 1
ATOM 1551 N N . PHE A 1 198 ? -38.303 -11.707 -39.468 1.00 37.34 198 PHE A N 1
ATOM 1552 C CA . PHE A 1 198 ? -37.337 -10.990 -40.303 1.00 37.34 198 PHE A CA 1
ATOM 1553 C C . PHE A 1 198 ? -35.914 -11.198 -39.752 1.00 37.34 198 PHE A C 1
ATOM 1555 O O . PHE A 1 198 ? -35.718 -11.098 -38.539 1.00 37.34 198 PHE A O 1
ATOM 1562 N N . PRO A 1 199 ? -34.902 -11.454 -40.600 1.00 35.12 199 PRO A N 1
ATOM 1563 C CA . PRO A 1 199 ? -33.528 -11.604 -40.143 1.00 35.12 199 PRO A CA 1
ATOM 1564 C C . PRO A 1 199 ? -32.957 -10.251 -39.692 1.00 35.12 199 PRO A C 1
ATOM 1566 O O . PRO A 1 199 ? -32.650 -9.368 -40.493 1.00 35.12 199 PRO A O 1
ATOM 1569 N N . THR A 1 200 ? -32.778 -10.090 -38.382 1.00 42.28 200 THR A N 1
ATOM 1570 C CA . THR A 1 200 ? -31.988 -9.017 -37.769 1.00 42.28 200 THR A CA 1
ATOM 1571 C C . THR A 1 200 ? -30.500 -9.297 -37.960 1.00 42.28 200 THR A C 1
ATOM 1573 O O . THR A 1 200 ? -29.824 -9.794 -37.063 1.00 42.28 200 THR A O 1
ATOM 1576 N N . SER A 1 201 ? -29.968 -8.985 -39.134 1.00 39.81 201 SER A N 1
ATOM 1577 C CA . SER A 1 201 ? -28.525 -9.040 -39.387 1.00 39.81 201 SER A CA 1
ATOM 1578 C C . SER A 1 201 ? -28.066 -7.878 -40.265 1.00 39.81 201 SER A C 1
ATOM 1580 O O . SER A 1 201 ? -27.447 -8.067 -41.303 1.00 39.81 201 SER A O 1
ATOM 1582 N N . CYS A 1 202 ? -28.347 -6.640 -39.842 1.00 36.78 202 CYS A N 1
ATOM 1583 C CA . CYS A 1 202 ? -27.707 -5.471 -40.461 1.00 36.78 202 CYS A CA 1
ATOM 1584 C C . CYS A 1 202 ? -27.451 -4.276 -39.522 1.00 36.78 202 CYS A C 1
ATOM 1586 O O . CYS A 1 202 ? -27.039 -3.216 -39.980 1.00 36.78 202 CYS A O 1
ATOM 1588 N N . TRP A 1 203 ? -27.637 -4.424 -38.205 1.00 31.39 203 TRP A N 1
ATOM 1589 C CA . TRP A 1 203 ? -27.397 -3.350 -37.232 1.00 31.39 203 TRP A CA 1
ATOM 1590 C C . TRP A 1 203 ? -26.633 -3.875 -36.015 1.00 31.39 203 TRP A C 1
ATOM 1592 O O . TRP A 1 203 ? -27.238 -4.362 -35.068 1.00 31.39 203 TRP A O 1
ATOM 1602 N N . ARG A 1 204 ? -25.296 -3.799 -36.060 1.00 33.62 204 ARG A N 1
ATOM 1603 C CA . ARG A 1 204 ? -24.384 -3.656 -34.900 1.00 33.62 204 ARG A CA 1
ATOM 1604 C C . ARG A 1 204 ? -22.935 -3.782 -35.369 1.00 33.62 204 ARG A C 1
ATOM 1606 O O . ARG A 1 204 ? -22.373 -4.873 -35.337 1.00 33.62 204 ARG A O 1
ATOM 1613 N N . ARG A 1 205 ? -22.313 -2.670 -35.782 1.00 35.00 205 ARG A N 1
ATOM 1614 C CA . ARG A 1 205 ? -20.842 -2.538 -35.721 1.00 35.00 205 ARG A CA 1
ATOM 1615 C C . ARG A 1 205 ? -20.289 -1.120 -35.888 1.00 35.00 205 ARG A C 1
ATOM 1617 O O . ARG A 1 205 ? -19.221 -0.974 -36.447 1.00 35.00 205 ARG A O 1
ATOM 1624 N N . TRP A 1 206 ? -20.965 -0.090 -35.383 1.00 30.70 206 TRP A N 1
ATOM 1625 C CA . TRP A 1 206 ? -20.373 1.255 -35.277 1.00 30.70 206 TRP A CA 1
ATOM 1626 C C . TRP A 1 206 ? -20.883 1.963 -34.021 1.00 30.70 206 TRP A C 1
ATOM 1628 O O . TRP A 1 206 ? -21.680 2.886 -34.070 1.00 30.70 206 TRP A O 1
ATOM 1638 N N . ALA A 1 207 ? -20.465 1.460 -32.869 1.00 35.25 207 ALA A N 1
ATOM 1639 C CA . ALA A 1 207 ? -20.427 2.192 -31.609 1.00 35.25 207 ALA A CA 1
ATOM 1640 C C . ALA A 1 207 ? -19.403 1.457 -30.741 1.00 35.25 207 ALA A C 1
ATOM 1642 O O . ALA A 1 207 ? -19.313 0.238 -30.863 1.00 35.25 207 ALA A O 1
ATOM 1643 N N . TRP A 1 208 ? -18.674 2.173 -29.887 1.00 31.45 208 TRP A N 1
ATOM 1644 C CA . TRP A 1 208 ? -17.522 1.720 -29.084 1.00 31.45 208 TRP A CA 1
ATOM 1645 C C . TRP A 1 208 ? -16.147 1.900 -29.741 1.00 31.45 208 TRP A C 1
ATOM 1647 O O . TRP A 1 208 ? -15.368 0.965 -29.887 1.00 31.45 208 TRP A O 1
ATOM 1657 N N . ALA A 1 209 ? -15.826 3.149 -30.068 1.00 39.25 209 ALA A N 1
ATOM 1658 C CA . ALA A 1 209 ? -14.462 3.664 -29.993 1.00 39.25 209 ALA A CA 1
ATOM 1659 C C . ALA A 1 209 ? -14.559 5.173 -29.739 1.00 39.25 209 ALA A C 1
ATOM 1661 O O . ALA A 1 209 ? -14.799 5.902 -30.689 1.00 39.25 209 ALA A O 1
ATOM 1662 N N . TYR A 1 210 ? -14.522 5.587 -28.465 1.00 36.19 210 TYR A N 1
ATOM 1663 C CA . TYR A 1 210 ? -14.102 6.902 -27.931 1.00 36.19 210 TYR A CA 1
ATOM 1664 C C . TYR A 1 210 ? -14.688 7.115 -26.525 1.00 36.19 210 TYR A C 1
ATOM 1666 O O . TYR A 1 210 ? -15.548 7.963 -26.332 1.00 36.19 210 TYR A O 1
ATOM 1674 N N . ILE A 1 211 ? -14.229 6.332 -25.543 1.00 36.94 211 ILE A N 1
ATOM 1675 C CA . ILE A 1 211 ? -14.084 6.777 -24.147 1.00 36.94 211 ILE A CA 1
ATOM 1676 C C . ILE A 1 211 ? -12.821 6.080 -23.616 1.00 36.94 211 ILE A C 1
ATOM 1678 O O . ILE A 1 211 ? -12.767 4.849 -23.650 1.00 36.94 211 ILE A O 1
ATOM 1682 N N . LEU A 1 212 ? -11.880 6.905 -23.133 1.00 36.84 212 LEU A N 1
ATOM 1683 C CA . LEU A 1 212 ? -10.526 6.662 -22.589 1.00 36.84 212 LEU A CA 1
ATOM 1684 C C . LEU A 1 212 ? -9.369 6.938 -23.556 1.00 36.84 212 LEU A C 1
ATOM 1686 O O . LEU A 1 212 ? -9.053 6.078 -24.405 1.00 36.84 212 LEU A O 1
#